Protein AF-A0AAN8EFL2-F1 (afdb_monomer)

Structure (mmCIF, N/CA/C/O backbone):
data_AF-A0AAN8EFL2-F1
#
_entry.id   AF-A0AAN8EFL2-F1
#
loop_
_atom_site.group_PDB
_atom_site.id
_atom_site.type_symbol
_atom_site.label_atom_id
_atom_site.label_alt_id
_atom_site.label_comp_id
_atom_site.label_asym_id
_atom_site.label_entity_id
_atom_site.label_seq_id
_atom_site.pdbx_PDB_ins_code
_atom_site.Cartn_x
_atom_site.Cartn_y
_atom_site.Cartn_z
_atom_site.occupancy
_atom_site.B_iso_or_equiv
_atom_site.auth_seq_id
_atom_site.auth_comp_id
_atom_site.auth_asym_id
_atom_site.auth_atom_id
_atom_site.pdbx_PDB_model_num
ATOM 1 N N . MET A 1 1 ? 29.089 15.171 16.038 1.00 30.09 1 MET A N 1
ATOM 2 C CA . MET A 1 1 ? 29.835 13.977 15.583 1.00 30.09 1 MET A CA 1
ATOM 3 C C . MET A 1 1 ? 29.175 13.490 14.293 1.00 30.09 1 MET A C 1
ATOM 5 O O . MET A 1 1 ? 28.060 12.995 14.350 1.00 30.09 1 MET A O 1
ATOM 9 N N . LYS A 1 2 ? 29.759 13.771 13.117 1.00 30.27 2 LYS A N 1
ATOM 10 C CA . LYS A 1 2 ? 29.207 13.352 11.814 1.00 30.27 2 LYS A CA 1
ATOM 11 C C . LYS A 1 2 ? 29.636 11.907 11.561 1.00 30.27 2 LYS A C 1
ATOM 13 O O . LYS A 1 2 ? 30.805 11.669 11.272 1.00 30.27 2 LYS A O 1
ATOM 18 N N . GLN A 1 3 ? 28.722 10.955 11.710 1.00 27.02 3 GLN A N 1
ATOM 19 C CA . GLN A 1 3 ? 28.972 9.568 11.327 1.00 27.02 3 GLN A CA 1
ATOM 20 C C . GLN A 1 3 ? 29.006 9.504 9.792 1.00 27.02 3 GLN A C 1
ATOM 22 O O . GLN A 1 3 ? 27.981 9.678 9.136 1.00 27.02 3 GLN A O 1
ATOM 27 N N . LYS A 1 4 ? 30.197 9.316 9.209 1.00 29.47 4 LYS A N 1
ATOM 28 C CA . LYS A 1 4 ? 30.338 8.877 7.815 1.00 29.47 4 LYS A CA 1
ATOM 29 C C . LYS A 1 4 ? 29.765 7.461 7.747 1.00 29.47 4 LYS A C 1
ATOM 31 O O . LYS A 1 4 ? 30.432 6.520 8.165 1.00 29.47 4 LYS A O 1
ATOM 36 N N . MET A 1 5 ? 28.533 7.315 7.268 1.00 31.03 5 MET A N 1
ATOM 37 C CA . MET A 1 5 ? 28.040 6.006 6.853 1.00 31.03 5 MET A CA 1
ATOM 38 C C . MET A 1 5 ? 28.757 5.669 5.549 1.00 31.03 5 MET A C 1
ATOM 40 O O . MET A 1 5 ? 28.534 6.310 4.524 1.00 31.03 5 MET A O 1
ATOM 44 N N . ALA A 1 6 ? 29.698 4.728 5.628 1.00 31.50 6 ALA A N 1
ATOM 45 C CA . ALA A 1 6 ? 30.244 4.069 4.454 1.00 31.50 6 ALA A CA 1
ATOM 46 C C . ALA A 1 6 ? 29.078 3.516 3.625 1.00 31.50 6 ALA A C 1
ATOM 48 O O . ALA A 1 6 ? 28.080 3.083 4.204 1.00 31.50 6 ALA A O 1
ATOM 49 N N . ALA A 1 7 ? 29.199 3.563 2.296 1.00 35.97 7 ALA A N 1
ATOM 50 C CA . ALA A 1 7 ? 28.261 2.934 1.378 1.00 35.97 7 ALA A CA 1
ATOM 51 C C . ALA A 1 7 ? 28.165 1.443 1.732 1.00 35.97 7 ALA A C 1
ATOM 53 O O . ALA A 1 7 ? 29.015 0.640 1.349 1.00 35.97 7 ALA A O 1
ATOM 54 N N . ALA A 1 8 ? 27.179 1.096 2.557 1.00 36.97 8 ALA A N 1
ATOM 55 C CA . ALA A 1 8 ? 26.839 -0.279 2.832 1.00 36.97 8 ALA A CA 1
ATOM 56 C C . ALA A 1 8 ? 26.385 -0.862 1.498 1.00 36.97 8 ALA A C 1
ATOM 58 O O . ALA A 1 8 ? 25.471 -0.331 0.870 1.00 36.97 8 ALA A O 1
ATOM 59 N N . SER A 1 9 ? 27.053 -1.922 1.051 1.00 38.19 9 SER A N 1
ATOM 60 C CA . SER A 1 9 ? 26.504 -2.796 0.024 1.00 38.19 9 SER A CA 1
ATOM 61 C C . SER A 1 9 ? 25.091 -3.177 0.473 1.00 38.19 9 SER A C 1
ATOM 63 O O . SER A 1 9 ? 24.931 -3.836 1.500 1.00 38.19 9 SER A O 1
ATOM 65 N N . ILE A 1 10 ? 24.067 -2.695 -0.239 1.00 48.00 10 ILE A N 1
ATOM 66 C CA . ILE A 1 10 ? 22.642 -2.929 0.054 1.00 48.00 10 ILE A CA 1
ATOM 67 C C . ILE A 1 10 ? 22.275 -4.350 -0.407 1.00 48.00 10 ILE A C 1
ATOM 69 O O . ILE A 1 10 ? 21.273 -4.581 -1.073 1.00 48.00 10 ILE A O 1
ATOM 73 N N . ASN A 1 11 ? 23.110 -5.336 -0.089 1.00 42.38 11 ASN A N 1
ATOM 74 C CA . ASN A 1 11 ? 22.772 -6.736 -0.270 1.00 42.38 11 ASN A CA 1
ATOM 75 C C . ASN A 1 11 ? 22.023 -7.201 0.984 1.00 42.38 11 ASN A C 1
ATOM 77 O O . ASN A 1 11 ? 22.614 -7.751 1.906 1.00 42.38 11 ASN A O 1
ATOM 81 N N . GLY A 1 12 ? 20.711 -6.944 1.008 1.00 47.34 12 GLY A N 1
ATOM 82 C CA . GLY A 1 12 ? 19.748 -7.745 1.776 1.00 47.34 12 GLY A CA 1
ATOM 83 C C . GLY A 1 12 ? 19.144 -7.156 3.057 1.00 47.34 12 GLY A C 1
ATOM 84 O O . GLY A 1 12 ? 18.116 -7.663 3.487 1.00 47.34 12 GLY A O 1
ATOM 85 N N . ASP A 1 13 ? 19.687 -6.081 3.644 1.00 53.47 13 ASP A N 1
ATOM 86 C CA . ASP A 1 13 ? 19.306 -5.662 5.015 1.00 53.47 13 ASP A CA 1
ATOM 87 C C . ASP A 1 13 ? 18.617 -4.290 5.135 1.00 53.47 13 ASP A C 1
ATOM 89 O O . ASP A 1 13 ? 18.538 -3.692 6.214 1.00 53.47 13 ASP A O 1
ATOM 93 N N . TRP A 1 14 ? 18.030 -3.782 4.050 1.00 61.62 14 TRP A N 1
ATOM 94 C CA . TRP A 1 14 ? 17.271 -2.524 4.085 1.00 61.62 14 TRP A CA 1
ATOM 95 C C . TRP A 1 14 ? 16.058 -2.580 5.033 1.00 61.62 14 TRP A C 1
ATOM 97 O O . TRP A 1 14 ? 15.562 -1.554 5.494 1.00 61.62 14 TRP A O 1
ATOM 107 N N . ILE A 1 15 ? 15.592 -3.775 5.395 1.00 51.78 15 ILE A N 1
ATOM 108 C CA . ILE A 1 15 ? 14.456 -3.963 6.298 1.00 51.78 15 ILE A CA 1
ATOM 109 C C . ILE A 1 15 ? 14.737 -3.507 7.734 1.00 51.78 15 ILE A C 1
ATOM 111 O O . ILE A 1 15 ? 13.815 -3.091 8.442 1.00 51.78 15 ILE A O 1
ATOM 115 N N . HIS A 1 16 ? 16.005 -3.508 8.162 1.00 59.28 16 HIS A N 1
ATOM 116 C CA . HIS A 1 16 ? 16.404 -2.947 9.456 1.00 59.28 16 HIS A CA 1
ATOM 117 C C . HIS A 1 16 ? 16.169 -1.435 9.529 1.00 59.28 16 HIS A C 1
ATOM 119 O O . HIS A 1 16 ? 16.043 -0.878 10.622 1.00 59.28 16 HIS A O 1
ATOM 125 N N . MET A 1 17 ? 16.033 -0.779 8.376 1.00 62.56 17 MET A N 1
ATOM 126 C CA . MET A 1 17 ? 15.737 0.647 8.287 1.00 62.56 17 MET A CA 1
ATOM 127 C C . MET A 1 17 ? 14.286 0.969 8.634 1.00 62.56 17 MET A C 1
ATOM 129 O O . MET A 1 17 ? 13.993 2.073 9.089 1.00 62.56 17 MET A O 1
ATOM 133 N N . PHE A 1 18 ? 13.390 -0.010 8.483 1.00 66.62 18 PHE A N 1
ATOM 134 C CA . PHE A 1 18 ? 11.981 0.085 8.846 1.00 66.62 18 PHE A CA 1
ATOM 135 C C . PHE A 1 18 ? 11.676 -0.835 10.030 1.00 66.62 18 PHE A C 1
ATOM 137 O O . PHE A 1 18 ? 11.016 -1.873 9.922 1.00 66.62 18 PHE A O 1
ATOM 144 N N . CYS A 1 19 ? 12.187 -0.444 11.197 1.00 65.44 19 CYS A N 1
ATOM 145 C CA . CYS A 1 19 ? 11.968 -1.164 12.442 1.00 65.44 19 CYS A CA 1
ATOM 146 C C . CYS A 1 19 ? 10.539 -0.950 12.986 1.00 65.44 19 CYS A C 1
ATOM 148 O O . CYS A 1 19 ? 9.839 0.001 12.629 1.00 65.44 19 CYS A O 1
ATOM 150 N N . ARG A 1 20 ? 10.108 -1.811 13.924 1.00 62.97 20 ARG A N 1
ATOM 151 C CA . ARG A 1 20 ? 8.781 -1.771 14.592 1.00 62.97 20 ARG A CA 1
ATOM 152 C C . ARG A 1 20 ? 8.505 -0.492 15.410 1.00 62.97 20 ARG A C 1
ATOM 154 O O . ARG A 1 20 ? 7.514 -0.423 16.126 1.00 62.97 20 ARG A O 1
ATOM 161 N N . ASN A 1 21 ? 9.388 0.500 15.352 1.00 69.62 21 ASN A N 1
ATOM 162 C CA . ASN A 1 21 ? 9.238 1.786 16.021 1.00 69.62 21 ASN A CA 1
ATOM 163 C C . ASN A 1 21 ? 9.500 2.978 15.094 1.00 69.62 21 ASN A C 1
ATOM 165 O O . ASN A 1 21 ? 9.560 4.107 15.576 1.00 69.62 21 ASN A O 1
ATOM 169 N N . CYS A 1 22 ? 9.630 2.750 13.784 1.00 82.56 22 CYS A N 1
ATOM 170 C CA . CYS A 1 22 ? 9.700 3.843 12.830 1.00 82.56 22 CYS A CA 1
ATOM 171 C C . CYS A 1 22 ? 8.390 4.627 12.838 1.00 82.56 22 CYS A C 1
ATOM 173 O O . CYS A 1 22 ? 7.289 4.062 12.803 1.00 82.56 22 CYS A O 1
ATOM 175 N N . THR A 1 23 ? 8.559 5.941 12.860 1.00 85.69 23 THR A N 1
ATOM 176 C CA . THR A 1 23 ? 7.487 6.916 12.896 1.00 85.69 23 THR A CA 1
ATOM 177 C C . THR A 1 23 ? 7.603 7.804 11.669 1.00 85.69 23 THR A C 1
ATOM 179 O O . THR A 1 23 ? 8.687 8.276 11.331 1.00 85.69 23 THR A O 1
ATOM 182 N N . PHE A 1 24 ? 6.478 8.031 11.008 1.00 87.31 24 PHE A N 1
ATOM 183 C CA . PHE A 1 24 ? 6.391 8.768 9.762 1.00 87.31 24 PHE A CA 1
ATOM 184 C C . PHE A 1 24 ? 5.402 9.906 9.913 1.00 87.31 24 PHE A C 1
ATOM 186 O O . PHE A 1 24 ? 4.258 9.695 10.308 1.00 87.31 24 PHE A O 1
ATOM 193 N N . THR A 1 25 ? 5.835 11.105 9.553 1.00 87.25 25 THR A N 1
ATOM 194 C CA . THR A 1 25 ? 4.964 12.277 9.499 1.00 87.25 25 THR A CA 1
ATOM 195 C C . THR A 1 25 ? 4.499 12.490 8.066 1.00 87.25 25 THR A C 1
ATOM 197 O O . THR A 1 25 ? 5.317 12.495 7.140 1.00 87.25 25 THR A O 1
ATOM 200 N N . PHE A 1 26 ? 3.195 12.673 7.878 1.00 84.81 26 PHE A N 1
ATOM 201 C CA . PHE A 1 26 ? 2.589 12.883 6.567 1.00 84.81 26 PHE A CA 1
ATOM 202 C C . PHE A 1 26 ? 1.770 14.174 6.509 1.00 84.81 26 PHE A C 1
ATOM 204 O O . PHE A 1 26 ? 1.024 14.483 7.436 1.00 84.81 26 PHE A O 1
ATOM 211 N N . GLY A 1 27 ? 1.865 14.865 5.366 1.00 72.62 27 GLY A N 1
ATOM 212 C CA . GLY A 1 27 ? 1.076 16.057 5.047 1.00 72.62 27 GLY A CA 1
ATOM 213 C C . GLY A 1 27 ? 1.416 17.293 5.885 1.00 72.62 27 GLY A C 1
ATOM 214 O O . GLY A 1 27 ? 2.235 17.245 6.802 1.00 72.62 27 GLY A O 1
ATOM 215 N N . ALA A 1 28 ? 0.754 18.409 5.565 1.00 70.25 28 ALA A N 1
ATOM 216 C CA . ALA A 1 28 ? 0.858 19.654 6.329 1.00 70.25 28 ALA A CA 1
ATOM 217 C C . ALA A 1 28 ? 0.242 19.538 7.734 1.00 70.25 28 ALA A C 1
ATOM 219 O O . ALA A 1 28 ? 0.647 20.257 8.639 1.00 70.25 28 ALA A O 1
ATOM 220 N N . SER A 1 29 ? -0.697 18.604 7.932 1.00 75.62 29 SER A N 1
ATOM 221 C CA . SER A 1 29 ? -1.329 18.360 9.233 1.00 75.62 29 SER A CA 1
ATOM 222 C C . SER A 1 29 ? -0.391 17.711 10.253 1.00 75.62 29 SER A C 1
ATOM 224 O O . SER A 1 29 ? -0.735 17.631 11.425 1.00 75.62 29 SER A O 1
ATOM 226 N N . GLY A 1 30 ? 0.775 17.216 9.822 1.00 81.81 30 GLY A N 1
ATOM 227 C CA . GLY A 1 30 ? 1.746 16.606 10.724 1.00 81.81 30 GLY A CA 1
ATOM 228 C C . GLY A 1 30 ? 1.301 15.257 11.289 1.00 81.81 30 GLY A C 1
ATOM 229 O O . GLY A 1 30 ? 1.818 14.843 12.324 1.00 81.81 30 GLY A O 1
ATOM 230 N N . ASN A 1 31 ? 0.377 14.550 10.626 1.00 89.88 31 ASN A N 1
ATOM 231 C CA . ASN A 1 31 ? -0.143 13.277 11.126 1.00 89.88 31 ASN A CA 1
ATOM 232 C C . ASN A 1 31 ? 0.992 12.267 11.299 1.00 89.88 31 ASN A C 1
ATOM 234 O O . ASN A 1 31 ? 1.724 11.970 10.349 1.00 89.88 31 ASN A O 1
ATOM 238 N N . ILE A 1 32 ? 1.094 11.713 12.503 1.00 92.44 32 ILE A N 1
ATOM 239 C CA . ILE A 1 32 ? 2.149 10.788 12.893 1.00 92.44 32 ILE A CA 1
ATOM 240 C C . ILE A 1 32 ? 1.643 9.353 12.756 1.00 92.44 32 ILE A C 1
ATOM 242 O O . ILE A 1 32 ? 0.635 8.982 13.351 1.00 92.44 32 ILE A O 1
ATOM 246 N N . TRP A 1 33 ? 2.362 8.527 12.003 1.00 93.88 33 TRP A N 1
ATOM 247 C CA . TRP A 1 33 ? 2.049 7.117 11.794 1.00 93.88 33 TRP A CA 1
ATOM 248 C C . TRP A 1 33 ? 3.201 6.232 12.241 1.00 93.88 33 TRP A C 1
ATOM 250 O O . TRP A 1 33 ? 4.341 6.435 11.833 1.00 93.88 33 TRP A O 1
ATOM 260 N N . LYS A 1 34 ? 2.900 5.223 13.053 1.00 93.31 34 LYS A N 1
ATOM 261 C CA . LYS A 1 34 ? 3.876 4.270 13.583 1.00 93.31 34 LYS A CA 1
ATOM 262 C C . LYS A 1 34 ? 3.680 2.890 12.964 1.00 93.31 34 LYS A C 1
ATOM 264 O O . LYS A 1 34 ? 2.543 2.430 12.851 1.00 93.31 34 LYS A O 1
ATOM 269 N N . LEU A 1 35 ? 4.767 2.216 12.587 1.00 92.56 35 LEU A N 1
ATOM 2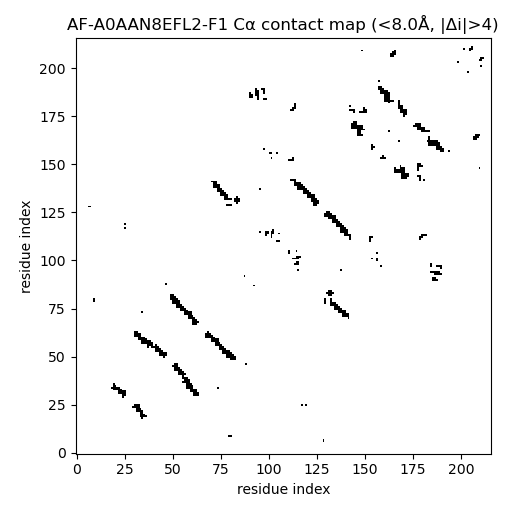70 C CA . LEU A 1 35 ? 4.731 0.811 12.158 1.00 92.56 35 LEU A CA 1
ATOM 271 C C . LEU A 1 35 ? 4.677 -0.126 13.366 1.00 92.56 35 LEU A C 1
ATOM 273 O O . LEU A 1 35 ? 5.365 0.107 14.350 1.00 92.56 35 LEU A O 1
ATOM 277 N N . PHE A 1 36 ? 3.906 -1.211 13.276 1.00 86.25 36 PHE A N 1
ATOM 278 C CA . PHE A 1 36 ? 3.769 -2.192 14.364 1.00 86.25 36 PHE A CA 1
ATOM 279 C C . PHE A 1 36 ? 4.243 -3.582 13.961 1.00 86.25 36 PHE A C 1
ATOM 281 O O . PHE A 1 36 ? 5.084 -4.190 14.625 1.00 86.25 36 PHE A O 1
ATOM 288 N N . LYS A 1 37 ? 3.663 -4.114 12.883 1.00 87.00 37 LYS A N 1
ATOM 289 C CA . LYS A 1 37 ? 3.795 -5.524 12.520 1.00 87.00 37 LYS A CA 1
ATOM 290 C C . LYS A 1 37 ? 3.925 -5.668 11.016 1.00 87.00 37 LYS A C 1
ATOM 292 O O . LYS A 1 37 ? 3.085 -5.163 10.285 1.00 87.00 37 LYS A O 1
ATOM 297 N N . ARG A 1 38 ? 4.931 -6.409 10.561 1.00 86.44 38 ARG A N 1
ATOM 298 C CA . ARG A 1 38 ? 5.047 -6.814 9.157 1.00 86.44 38 ARG A CA 1
ATOM 299 C C . ARG A 1 38 ? 3.980 -7.866 8.832 1.00 86.44 38 ARG A C 1
ATOM 301 O O . ARG A 1 38 ? 3.774 -8.787 9.624 1.00 86.44 38 ARG A O 1
ATOM 308 N N . LEU A 1 39 ? 3.299 -7.716 7.700 1.00 83.12 39 LEU A N 1
ATOM 309 C CA . LEU A 1 39 ? 2.141 -8.534 7.312 1.00 83.12 39 LEU A CA 1
ATOM 310 C C . LEU A 1 39 ? 2.436 -9.587 6.242 1.00 83.12 39 LEU A C 1
ATOM 312 O O . LEU A 1 39 ? 1.556 -10.379 5.920 1.00 83.12 39 LEU A O 1
ATOM 316 N N . GLY A 1 40 ? 3.655 -9.627 5.714 1.00 76.94 40 GLY A N 1
ATOM 317 C CA . GLY A 1 40 ? 4.052 -10.612 4.716 1.00 76.94 40 GLY A CA 1
ATOM 318 C C . GLY A 1 40 ? 5.565 -10.736 4.585 1.00 76.94 40 GLY A C 1
ATOM 319 O O . GLY A 1 40 ? 6.305 -10.019 5.277 1.00 76.94 40 GLY A O 1
ATOM 320 N N . PRO A 1 41 ? 6.024 -11.666 3.734 1.00 74.69 41 PRO A N 1
ATOM 321 C CA . PRO A 1 41 ? 7.402 -11.667 3.281 1.00 74.69 41 PRO A CA 1
ATOM 322 C C . PRO A 1 41 ? 7.677 -10.405 2.460 1.00 74.69 41 PRO A C 1
ATOM 324 O O . PRO A 1 41 ? 6.767 -9.774 1.918 1.00 74.69 41 PRO A O 1
ATOM 327 N N . GLU A 1 42 ? 8.949 -10.051 2.395 1.00 77.56 42 GLU A N 1
ATOM 328 C CA . GLU A 1 42 ? 9.448 -9.090 1.427 1.00 77.56 42 GLU A CA 1
ATOM 329 C C . GLU A 1 42 ? 9.253 -9.629 0.011 1.00 77.56 42 GLU A C 1
ATOM 331 O O . GLU A 1 42 ? 9.336 -10.839 -0.221 1.00 77.56 42 GLU A O 1
ATOM 336 N N . ARG A 1 43 ? 8.985 -8.725 -0.927 1.00 80.81 43 ARG A N 1
ATOM 337 C CA . ARG A 1 43 ? 9.062 -9.043 -2.348 1.00 80.81 43 ARG A CA 1
ATOM 338 C C . ARG A 1 43 ? 10.038 -8.085 -2.995 1.00 80.81 43 ARG A C 1
ATOM 340 O O . ARG A 1 43 ? 9.993 -6.887 -2.729 1.00 80.81 43 ARG A O 1
ATOM 347 N N . GLU A 1 44 ? 10.879 -8.627 -3.853 1.00 82.12 44 GLU A N 1
ATOM 348 C CA . GLU A 1 44 ? 11.743 -7.852 -4.723 1.00 82.12 44 GLU A CA 1
ATOM 349 C C . GLU A 1 44 ? 11.308 -8.120 -6.161 1.00 82.12 44 GLU A C 1
ATOM 351 O O . GLU A 1 44 ? 11.109 -9.269 -6.557 1.00 82.12 44 GLU A O 1
ATOM 356 N N . VAL A 1 45 ? 11.103 -7.050 -6.918 1.00 81.31 45 VAL A N 1
ATOM 357 C CA . VAL A 1 45 ? 10.721 -7.085 -8.327 1.00 81.31 45 VAL A CA 1
ATOM 358 C C . VAL A 1 45 ? 11.809 -6.377 -9.112 1.00 81.31 45 VAL A C 1
ATOM 360 O O . VAL A 1 45 ? 12.240 -5.286 -8.744 1.00 81.31 45 VAL A O 1
ATOM 363 N N . ILE A 1 46 ? 12.253 -6.989 -10.200 1.00 80.81 46 ILE A N 1
ATOM 364 C CA . ILE A 1 46 ? 13.212 -6.373 -11.114 1.00 80.81 46 ILE A CA 1
ATOM 365 C C . ILE A 1 46 ? 12.447 -5.353 -11.967 1.00 80.81 46 ILE A C 1
ATOM 367 O O . ILE A 1 46 ? 11.438 -5.692 -12.582 1.00 80.81 46 ILE A O 1
ATOM 371 N N . LEU A 1 47 ? 12.884 -4.093 -11.943 1.00 71.38 47 LEU A N 1
ATOM 372 C CA . LEU A 1 47 ? 12.252 -2.976 -12.645 1.00 71.38 47 LEU A CA 1
ATOM 373 C C . LEU A 1 47 ? 12.668 -2.887 -14.117 1.00 71.38 47 LEU A C 1
ATOM 375 O O . LEU A 1 47 ? 11.823 -2.472 -14.897 1.00 71.38 47 LEU A O 1
ATOM 379 N N . ASN A 1 48 ? 13.931 -3.223 -14.444 1.00 71.44 48 ASN A N 1
ATOM 380 C CA . ASN A 1 48 ? 14.605 -3.304 -15.764 1.00 71.44 48 ASN A CA 1
ATOM 381 C C . ASN A 1 48 ? 16.041 -3.871 -15.561 1.00 71.44 48 ASN A C 1
ATOM 383 O O . ASN A 1 48 ? 16.333 -4.303 -14.446 1.00 71.44 48 ASN A O 1
ATOM 387 N N . ASP A 1 49 ? 16.918 -3.818 -16.582 1.00 60.56 49 ASP A N 1
ATOM 388 C CA . ASP A 1 49 ? 18.234 -4.496 -16.693 1.00 60.56 49 ASP A CA 1
ATOM 389 C C . ASP A 1 49 ? 19.104 -4.562 -15.419 1.00 60.56 49 ASP A C 1
ATOM 391 O O . ASP A 1 49 ? 19.733 -5.591 -15.218 1.00 60.56 49 ASP A O 1
ATOM 395 N N . ASP A 1 50 ? 19.068 -3.577 -14.508 1.00 66.94 50 ASP A N 1
ATOM 396 C CA . ASP A 1 50 ? 19.762 -3.662 -13.202 1.00 66.94 50 ASP A CA 1
ATOM 397 C C . ASP A 1 50 ? 18.990 -3.052 -12.009 1.00 66.94 50 ASP A C 1
ATOM 399 O O . ASP A 1 50 ? 19.486 -2.991 -10.880 1.00 66.94 50 ASP A O 1
ATOM 403 N N . GLY A 1 51 ? 17.764 -2.568 -12.228 1.00 79.44 51 GLY A N 1
ATOM 404 C CA . GLY A 1 51 ? 16.977 -1.891 -11.195 1.00 79.44 51 GLY A CA 1
ATOM 405 C C . GLY A 1 51 ? 16.174 -2.871 -10.348 1.00 79.44 51 GLY A C 1
ATOM 406 O O . GLY A 1 51 ? 15.421 -3.676 -10.891 1.00 79.44 51 GLY A O 1
ATOM 407 N N . LYS A 1 52 ? 16.247 -2.772 -9.018 1.00 86.25 52 LYS A N 1
ATOM 408 C CA . LYS A 1 52 ? 15.420 -3.586 -8.107 1.00 86.25 52 LYS A CA 1
ATOM 409 C C . LYS A 1 52 ? 14.446 -2.724 -7.322 1.00 86.25 52 LYS A C 1
ATOM 411 O O . LYS A 1 52 ? 14.813 -1.666 -6.812 1.00 86.25 52 LYS A O 1
ATOM 416 N N . LEU A 1 53 ? 13.212 -3.200 -7.204 1.00 88.62 53 LEU A N 1
ATOM 417 C CA . LEU A 1 53 ? 12.173 -2.637 -6.358 1.00 88.62 53 LEU A CA 1
ATOM 418 C C . LEU A 1 53 ? 11.853 -3.598 -5.233 1.00 88.62 53 LEU A C 1
ATOM 420 O O . LEU A 1 53 ? 11.298 -4.667 -5.466 1.00 88.62 53 LEU A O 1
ATOM 424 N N . ALA A 1 54 ? 12.110 -3.177 -4.010 1.00 89.94 54 ALA A N 1
ATOM 425 C CA . ALA A 1 54 ? 11.667 -3.901 -2.844 1.00 89.94 54 ALA A CA 1
ATOM 426 C C . ALA A 1 54 ? 10.315 -3.365 -2.361 1.00 89.94 54 ALA A C 1
ATOM 428 O O . ALA A 1 54 ? 10.057 -2.155 -2.375 1.00 89.94 54 ALA A O 1
ATOM 429 N N . THR A 1 55 ? 9.436 -4.268 -1.931 1.00 90.00 55 THR A N 1
ATOM 430 C CA . THR A 1 55 ? 8.146 -3.929 -1.337 1.00 90.00 55 THR A CA 1
ATOM 431 C C . THR A 1 55 ? 7.901 -4.683 -0.039 1.00 90.00 55 THR A C 1
ATOM 433 O O . THR A 1 55 ? 8.245 -5.858 0.121 1.00 90.00 55 THR A O 1
ATOM 436 N N . ALA A 1 56 ? 7.284 -3.985 0.911 1.00 89.38 56 ALA A N 1
ATOM 437 C CA . ALA A 1 56 ? 6.874 -4.551 2.182 1.00 89.38 56 ALA A CA 1
ATOM 438 C C . ALA A 1 56 ? 5.540 -3.972 2.655 1.00 89.38 56 ALA A C 1
ATOM 440 O O . ALA A 1 56 ? 5.197 -2.816 2.405 1.00 89.38 56 ALA A O 1
ATOM 441 N N . LEU A 1 57 ? 4.803 -4.800 3.394 1.00 89.25 57 LEU A N 1
ATOM 442 C CA . LEU A 1 57 ? 3.511 -4.461 3.975 1.00 89.25 57 LEU A CA 1
ATOM 443 C C . LEU A 1 57 ? 3.565 -4.529 5.492 1.00 89.25 57 LEU A C 1
ATOM 445 O O . LEU A 1 57 ? 4.022 -5.517 6.076 1.00 89.25 57 LEU A O 1
ATOM 449 N N . TYR A 1 58 ? 3.022 -3.501 6.126 1.00 90.75 58 TYR A N 1
ATOM 450 C CA . TYR A 1 58 ? 2.979 -3.362 7.569 1.00 90.75 58 TYR A CA 1
ATOM 451 C C . TYR A 1 58 ? 1.585 -2.971 8.041 1.00 90.75 58 TYR A C 1
ATOM 453 O O . TYR A 1 58 ? 0.880 -2.201 7.401 1.00 90.75 58 TYR A O 1
ATOM 461 N N . GLN A 1 59 ? 1.213 -3.444 9.222 1.00 91.44 59 GLN A N 1
ATOM 462 C CA . GLN A 1 59 ? 0.205 -2.791 10.034 1.00 91.44 59 GLN A CA 1
ATOM 463 C C . GLN A 1 59 ? 0.822 -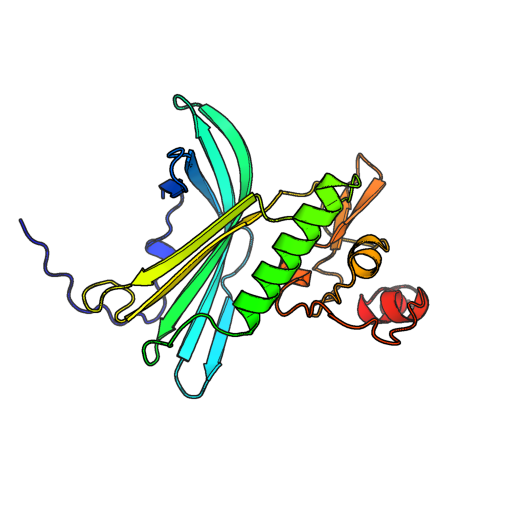1.523 10.623 1.00 91.44 59 GLN A C 1
ATOM 465 O O . GLN A 1 59 ? 1.898 -1.572 11.234 1.00 91.44 59 GLN A O 1
ATOM 470 N N . CYS A 1 60 ? 0.125 -0.406 10.467 1.00 93.81 60 CYS A N 1
ATOM 471 C CA . CYS A 1 60 ? 0.499 0.882 11.027 1.00 93.81 60 CYS A CA 1
ATOM 472 C C . CYS A 1 60 ? -0.641 1.459 11.867 1.00 93.81 60 CYS A C 1
ATOM 474 O O . CYS A 1 60 ? -1.787 1.017 11.772 1.00 93.81 60 CYS A O 1
ATOM 476 N N . ALA A 1 61 ? -0.340 2.461 12.687 1.00 94.62 61 ALA A N 1
ATOM 477 C CA . ALA A 1 61 ? -1.366 3.211 13.394 1.00 94.62 61 ALA A CA 1
ATOM 478 C C . ALA A 1 61 ? -1.052 4.701 13.437 1.00 94.62 61 ALA A C 1
ATOM 480 O O . ALA A 1 61 ? 0.112 5.083 13.567 1.00 94.62 61 ALA A O 1
ATOM 481 N N . ARG A 1 62 ? -2.098 5.521 13.347 1.00 95.31 62 ARG A N 1
ATOM 482 C CA . ARG A 1 62 ? -2.023 6.962 13.559 1.00 95.31 62 ARG A CA 1
ATOM 483 C C . ARG A 1 62 ? -1.984 7.244 15.053 1.00 95.31 62 ARG A C 1
ATOM 485 O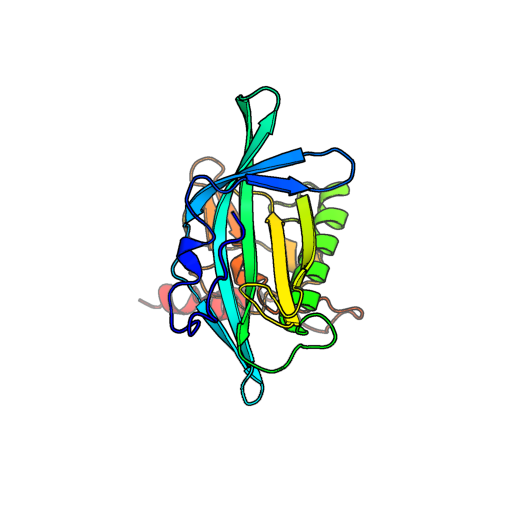 O . ARG A 1 62 ? -2.782 6.678 15.807 1.00 95.31 62 ARG A O 1
ATOM 492 N N . ILE A 1 63 ? -1.049 8.098 15.449 1.00 94.31 63 ILE A N 1
ATOM 493 C CA . ILE A 1 63 ? -0.817 8.497 16.831 1.00 94.31 63 ILE A CA 1
ATOM 494 C C . ILE A 1 63 ? -1.190 9.968 16.991 1.00 94.31 63 ILE A C 1
ATOM 496 O O . ILE A 1 63 ? -0.667 10.814 16.269 1.00 94.31 63 ILE A O 1
ATOM 500 N N . GLU A 1 64 ? -2.053 10.257 17.958 1.00 94.31 64 GLU A N 1
ATOM 501 C CA . GLU A 1 64 ? -2.440 11.610 18.371 1.00 94.31 64 GLU A CA 1
ATOM 502 C C . GLU A 1 64 ? -2.368 11.661 19.902 1.00 94.31 64 GLU A C 1
ATOM 504 O O . GLU A 1 64 ? -2.844 10.744 20.573 1.00 94.31 64 GLU A O 1
ATOM 509 N N . ASP A 1 65 ? -1.670 12.657 20.454 1.00 92.56 65 ASP A N 1
ATOM 510 C CA . ASP A 1 65 ? -1.431 12.817 21.900 1.00 92.56 65 ASP A CA 1
ATOM 511 C C . ASP A 1 65 ? -0.936 11.538 22.605 1.00 92.56 65 ASP A C 1
ATOM 513 O O . ASP A 1 65 ? -1.362 11.170 23.701 1.00 92.56 65 ASP A O 1
ATOM 517 N N . GLY A 1 66 ? -0.041 10.806 21.931 1.00 91.00 66 GLY A N 1
ATOM 518 C CA . GLY A 1 66 ? 0.534 9.552 22.427 1.00 91.00 66 GLY A CA 1
ATOM 519 C C . GLY A 1 66 ? -0.409 8.343 22.383 1.00 91.00 66 GLY A C 1
ATOM 520 O O . GLY A 1 66 ? -0.004 7.249 22.777 1.00 91.00 66 GLY A O 1
ATOM 521 N N . LYS A 1 67 ? -1.638 8.496 21.878 1.00 94.38 67 LYS A N 1
ATOM 522 C CA . LYS A 1 67 ? -2.640 7.430 21.778 1.00 94.38 67 LYS A CA 1
ATOM 523 C C . LYS A 1 67 ? -2.819 6.965 20.341 1.00 94.38 67 LYS A C 1
ATOM 525 O O . LYS A 1 67 ? -2.737 7.741 19.395 1.00 94.38 67 LYS A O 1
ATOM 530 N N . VAL A 1 68 ? -3.099 5.674 20.182 1.00 94.38 68 VAL A N 1
ATOM 531 C CA . VAL A 1 68 ? -3.502 5.108 18.892 1.00 94.38 68 VAL A CA 1
ATOM 532 C C . VAL A 1 68 ? -4.950 5.498 18.621 1.00 94.38 68 VAL A C 1
ATOM 534 O O . VAL A 1 68 ? -5.843 5.047 19.332 1.00 94.38 68 VAL A O 1
ATOM 537 N N . VAL A 1 69 ? -5.177 6.294 17.579 1.00 95.31 69 VAL A N 1
ATOM 538 C CA . VAL A 1 69 ? -6.527 6.732 17.180 1.00 95.31 69 VAL A CA 1
ATOM 539 C C . VAL A 1 69 ? -7.059 5.996 15.953 1.00 95.31 69 VAL A C 1
ATOM 541 O O . VAL A 1 69 ? -8.256 6.004 15.690 1.00 95.31 69 VAL A O 1
ATOM 544 N N . GLN A 1 70 ? -6.180 5.359 15.176 1.00 93.94 70 GLN A N 1
ATOM 545 C CA . GLN A 1 70 ? -6.559 4.677 13.940 1.00 93.94 70 GLN A CA 1
ATOM 546 C C . GLN A 1 70 ? -5.530 3.606 13.584 1.00 93.94 70 GLN A C 1
ATOM 548 O O . GLN A 1 70 ? -4.338 3.868 13.692 1.00 93.94 70 GLN A O 1
ATOM 553 N N . GLN A 1 71 ? -5.960 2.427 13.129 1.00 93.94 71 GLN A N 1
ATOM 554 C CA . GLN A 1 71 ? -5.073 1.353 12.664 1.00 93.94 71 GLN A CA 1
ATOM 555 C C . GLN A 1 71 ? -5.360 1.001 11.214 1.00 93.94 71 GLN A C 1
ATOM 557 O O . GLN A 1 71 ? -6.510 0.769 10.862 1.00 93.94 71 GLN A O 1
ATOM 562 N N . GLU A 1 72 ? -4.312 0.921 10.400 1.00 94.38 72 GLU A N 1
ATOM 563 C CA . GLU A 1 72 ? -4.409 0.781 8.948 1.00 94.38 72 GLU A CA 1
ATOM 564 C C . GLU A 1 72 ? -3.256 -0.075 8.396 1.00 94.38 72 GLU A C 1
ATOM 566 O O . GLU A 1 72 ? -2.463 -0.641 9.160 1.00 94.38 72 GLU A O 1
ATOM 571 N N . ILE A 1 73 ? -3.179 -0.207 7.071 1.00 92.81 73 ILE A N 1
ATOM 572 C CA . ILE A 1 73 ? -2.091 -0.908 6.385 1.00 92.81 73 ILE A CA 1
ATOM 573 C C . ILE A 1 73 ? -1.196 0.106 5.681 1.00 92.81 73 ILE A C 1
ATOM 575 O O . ILE A 1 73 ? -1.692 0.967 4.967 1.00 92.81 73 ILE A O 1
ATOM 579 N N . MET A 1 74 ? 0.119 -0.020 5.837 1.00 93.81 74 MET A N 1
ATOM 580 C CA . MET A 1 74 ? 1.111 0.728 5.072 1.00 93.81 74 MET A CA 1
ATOM 581 C C . MET A 1 74 ? 1.844 -0.214 4.120 1.00 93.81 74 MET A C 1
ATOM 583 O O . MET A 1 74 ? 2.423 -1.209 4.563 1.00 93.81 74 MET A O 1
ATOM 587 N N . LYS A 1 75 ? 1.846 0.115 2.828 1.00 92.81 75 LYS A N 1
ATOM 588 C CA . LYS A 1 75 ? 2.735 -0.482 1.830 1.00 92.81 75 LYS A CA 1
ATOM 589 C C . LYS A 1 75 ? 3.888 0.477 1.575 1.00 92.81 75 LYS A C 1
ATOM 591 O O . LYS A 1 75 ? 3.696 1.690 1.476 1.00 92.81 75 LYS A O 1
ATOM 596 N N . ILE A 1 76 ? 5.089 -0.078 1.535 1.00 92.31 76 ILE A N 1
ATOM 597 C CA . ILE A 1 76 ? 6.324 0.653 1.282 1.00 92.31 76 ILE A CA 1
ATOM 598 C C . ILE A 1 76 ? 6.928 0.072 0.017 1.00 92.31 76 ILE A C 1
ATOM 600 O O . ILE A 1 76 ? 7.057 -1.147 -0.091 1.00 92.31 76 ILE A O 1
ATOM 604 N N . TYR A 1 77 ? 7.291 0.944 -0.912 1.00 92.56 77 TYR A N 1
ATOM 605 C CA . TYR A 1 77 ? 8.112 0.605 -2.061 1.00 92.56 77 TYR A CA 1
ATOM 606 C C . TYR A 1 77 ? 9.417 1.355 -2.004 1.00 92.56 77 TYR A C 1
ATOM 608 O O . TYR A 1 77 ? 9.462 2.509 -1.569 1.00 92.56 77 TYR A O 1
ATOM 616 N N . MET A 1 78 ? 10.456 0.720 -2.512 1.00 91.44 78 MET A N 1
ATOM 617 C CA . MET A 1 78 ? 11.769 1.312 -2.522 1.00 91.44 78 MET A CA 1
ATOM 618 C C . MET A 1 78 ? 12.609 0.767 -3.651 1.00 91.44 78 MET A C 1
ATOM 620 O O . MET A 1 78 ? 12.705 -0.444 -3.824 1.00 91.44 78 MET A O 1
ATOM 624 N N . GLN A 1 79 ? 13.257 1.664 -4.380 1.00 90.38 79 GLN A N 1
ATOM 625 C CA . GLN A 1 79 ? 14.306 1.257 -5.296 1.00 90.38 79 GLN A CA 1
ATOM 626 C C . GLN A 1 79 ? 15.531 0.846 -4.472 1.00 90.38 79 GLN A C 1
ATOM 628 O O . GLN A 1 79 ? 16.030 1.654 -3.704 1.00 90.38 79 GLN A O 1
ATOM 633 N N . THR A 1 80 ? 15.997 -0.396 -4.564 1.00 82.81 80 THR A N 1
ATOM 634 C CA . THR A 1 80 ? 17.158 -0.883 -3.790 1.00 82.81 80 THR A CA 1
ATOM 635 C C . THR A 1 80 ? 18.452 -0.887 -4.592 1.00 82.81 80 THR A C 1
ATOM 637 O O . THR A 1 80 ? 19.529 -0.945 -4.006 1.00 82.81 80 THR A O 1
ATOM 640 N N . SER A 1 81 ? 18.367 -0.815 -5.922 1.00 79.81 81 SER A N 1
ATOM 641 C CA . SER A 1 81 ? 19.528 -0.783 -6.819 1.00 79.81 81 SER A CA 1
ATOM 642 C C . SER A 1 81 ? 19.161 -0.256 -8.211 1.00 79.81 81 SER A C 1
ATOM 644 O O . SER A 1 81 ? 17.985 0.014 -8.492 1.00 79.81 81 SER A O 1
ATOM 646 N N . GLY A 1 82 ? 20.179 -0.118 -9.060 1.00 80.81 82 GLY A N 1
ATOM 647 C CA . GLY A 1 82 ? 20.093 0.444 -10.404 1.00 80.81 82 GLY A CA 1
ATOM 648 C C . GLY A 1 82 ? 20.213 1.965 -10.421 1.00 80.81 82 GLY A C 1
ATOM 649 O O . GLY A 1 82 ? 20.278 2.615 -9.374 1.00 80.81 82 GLY A O 1
ATOM 650 N N . ASP A 1 83 ? 20.234 2.521 -11.628 1.00 80.62 83 ASP A N 1
ATOM 651 C CA . ASP A 1 83 ? 20.305 3.963 -11.831 1.00 80.62 83 ASP A CA 1
ATOM 652 C C . ASP A 1 83 ? 19.065 4.671 -11.292 1.00 80.62 83 ASP A C 1
ATOM 654 O O . ASP A 1 83 ? 17.953 4.135 -11.302 1.00 80.62 83 ASP A O 1
ATOM 658 N N . ALA A 1 84 ? 19.265 5.901 -10.821 1.00 78.38 84 ALA A N 1
ATOM 659 C CA . ALA A 1 84 ? 18.186 6.770 -10.384 1.00 78.38 84 ALA A CA 1
ATOM 660 C C . ALA A 1 84 ? 17.124 6.871 -11.486 1.00 78.38 84 ALA A C 1
ATOM 662 O O . ALA A 1 84 ? 17.384 7.408 -12.562 1.00 78.38 84 ALA A O 1
ATOM 663 N N . LEU A 1 85 ? 15.926 6.355 -11.216 1.00 78.94 85 LEU A N 1
ATOM 664 C CA . LEU A 1 85 ? 14.833 6.447 -12.172 1.00 78.94 85 LEU A CA 1
ATOM 665 C C . LEU A 1 85 ? 14.264 7.866 -12.177 1.00 78.94 85 LEU A C 1
ATOM 667 O O . LEU A 1 85 ? 13.998 8.454 -11.122 1.00 78.94 85 LEU A O 1
ATOM 671 N N . GLU A 1 86 ? 14.024 8.395 -13.375 1.00 79.69 86 GLU A N 1
ATOM 672 C CA . GLU A 1 86 ? 13.219 9.598 -13.555 1.00 79.69 86 GLU A CA 1
ATOM 673 C C . GLU A 1 86 ? 11.744 9.254 -13.307 1.00 79.69 86 GLU A C 1
ATOM 675 O O . GLU A 1 86 ? 10.991 8.873 -14.200 1.00 79.69 86 GLU A O 1
ATOM 680 N N . GLY A 1 87 ? 11.336 9.356 -12.042 1.00 84.19 87 GLY A N 1
ATOM 681 C CA . G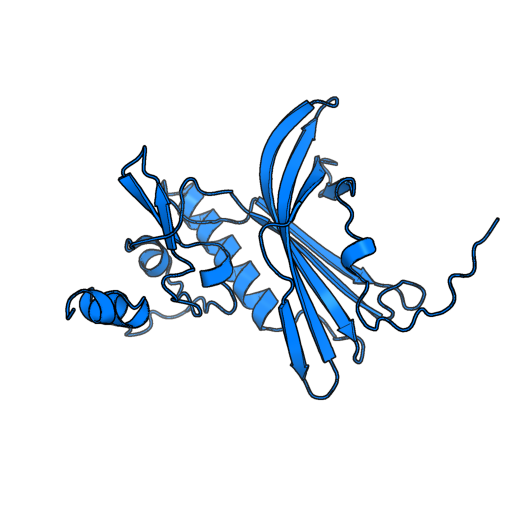LY A 1 87 ? 9.962 9.122 -11.612 1.00 84.19 87 GLY A CA 1
ATOM 682 C C . GLY A 1 87 ? 9.691 7.707 -11.104 1.00 84.19 87 GLY A C 1
ATOM 683 O O . GLY A 1 87 ? 10.593 6.930 -10.795 1.00 84.19 87 GLY A O 1
ATOM 684 N N . LEU A 1 88 ? 8.401 7.400 -10.942 1.00 87.81 88 LEU A N 1
ATOM 685 C CA . LEU A 1 88 ? 7.963 6.123 -10.390 1.00 87.81 88 LEU A CA 1
ATOM 686 C C . LEU A 1 88 ? 7.792 5.065 -11.483 1.00 87.81 88 LEU A C 1
ATOM 688 O O . LEU A 1 88 ? 7.203 5.359 -12.526 1.00 87.81 88 LEU A O 1
ATOM 692 N N . PRO A 1 89 ? 8.192 3.809 -11.212 1.00 88.31 89 PRO A N 1
ATOM 693 C CA . PRO A 1 89 ? 7.838 2.673 -12.044 1.00 88.31 89 PRO A CA 1
ATOM 694 C C . PRO A 1 89 ? 6.343 2.633 -12.346 1.00 88.31 89 PRO A C 1
ATOM 696 O O . PRO A 1 89 ? 5.511 2.842 -11.457 1.00 88.31 89 PRO A O 1
ATOM 699 N N . GLN A 1 90 ? 6.002 2.291 -13.589 1.00 85.31 90 GLN A N 1
ATOM 700 C CA . GLN A 1 90 ? 4.622 2.302 -14.077 1.00 85.31 90 GLN A CA 1
ATOM 701 C C . GLN A 1 90 ? 3.672 1.486 -13.186 1.00 85.31 90 GLN A C 1
ATOM 703 O O . GLN A 1 90 ? 2.546 1.913 -12.944 1.00 85.31 90 GLN A O 1
ATOM 708 N N . GLN A 1 91 ? 4.135 0.355 -12.645 1.00 84.88 91 GLN A N 1
ATOM 709 C CA . GLN A 1 91 ? 3.353 -0.485 -11.733 1.00 84.88 91 GLN A CA 1
ATOM 710 C C . GLN A 1 91 ? 2.919 0.243 -10.450 1.00 84.88 91 GLN A C 1
ATOM 712 O O . GLN A 1 91 ? 1.777 0.096 -10.021 1.00 84.88 91 GLN A O 1
ATOM 7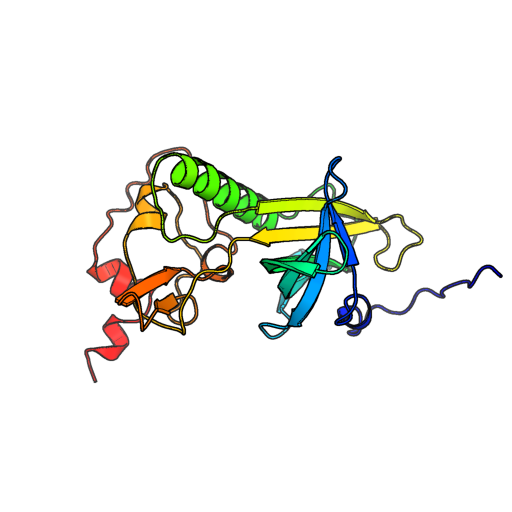17 N N . ILE A 1 92 ? 3.792 1.076 -9.870 1.00 88.81 92 ILE A N 1
ATOM 718 C CA . ILE A 1 92 ? 3.485 1.845 -8.656 1.00 88.81 92 ILE A CA 1
ATOM 719 C C . ILE A 1 92 ? 2.499 2.961 -9.004 1.00 88.81 92 ILE A C 1
ATOM 721 O O . ILE A 1 92 ? 1.514 3.161 -8.297 1.00 88.81 92 ILE A O 1
ATOM 725 N N . THR A 1 93 ? 2.732 3.657 -10.120 1.00 90.12 93 THR A N 1
ATOM 726 C CA . THR A 1 93 ? 1.848 4.723 -10.615 1.00 90.12 93 THR A CA 1
ATOM 727 C C . THR A 1 93 ? 0.427 4.211 -10.851 1.00 90.12 93 THR A C 1
ATOM 729 O O . THR A 1 93 ? -0.537 4.845 -10.423 1.00 90.12 93 THR A O 1
ATOM 732 N N . ARG A 1 94 ? 0.293 3.035 -11.474 1.00 86.69 94 ARG A N 1
ATOM 733 C CA . ARG A 1 94 ? -0.991 2.368 -11.714 1.00 86.69 94 ARG A CA 1
ATOM 734 C C . ARG A 1 94 ? -1.705 1.980 -10.419 1.00 86.69 94 ARG A C 1
ATOM 736 O O . ARG A 1 94 ? -2.884 2.286 -10.265 1.00 86.69 94 ARG A O 1
ATOM 743 N N . GLU A 1 95 ? -0.991 1.391 -9.458 1.00 86.88 95 GLU A N 1
ATOM 744 C CA . GLU A 1 95 ? -1.573 1.043 -8.156 1.00 86.88 95 GLU A CA 1
ATOM 745 C C . GLU A 1 95 ? -2.073 2.287 -7.401 1.00 86.88 95 GLU A C 1
ATOM 747 O O . GLU A 1 95 ? -3.184 2.286 -6.871 1.00 86.88 95 GLU A O 1
ATOM 752 N N . ILE A 1 96 ? -1.296 3.378 -7.386 1.00 89.56 96 ILE A N 1
ATOM 753 C CA . ILE A 1 96 ? -1.709 4.643 -6.756 1.00 89.56 96 ILE A CA 1
ATOM 754 C C . ILE A 1 96 ? -2.968 5.199 -7.430 1.00 89.56 96 ILE A C 1
ATOM 756 O O . ILE A 1 96 ? -3.885 5.644 -6.738 1.00 89.56 96 ILE A O 1
ATOM 760 N N . ALA A 1 97 ? -3.035 5.164 -8.764 1.00 87.75 97 ALA A N 1
ATOM 761 C CA . ALA A 1 97 ? -4.212 5.604 -9.508 1.00 87.75 97 ALA A CA 1
ATOM 762 C C . ALA A 1 97 ? -5.453 4.763 -9.158 1.00 87.75 97 ALA A C 1
ATOM 764 O O . ALA A 1 97 ? -6.509 5.326 -8.868 1.00 87.75 97 ALA A O 1
ATOM 765 N N . ALA A 1 98 ? -5.319 3.435 -9.086 1.00 83.69 98 ALA A N 1
ATOM 766 C CA . ALA A 1 98 ? -6.403 2.538 -8.687 1.00 83.69 98 ALA A CA 1
ATOM 767 C C . ALA A 1 98 ? -6.886 2.810 -7.249 1.00 83.69 98 ALA A C 1
ATOM 769 O O . ALA A 1 98 ? -8.086 2.934 -7.005 1.00 83.69 98 ALA A O 1
ATOM 770 N N . LEU A 1 99 ? -5.963 2.973 -6.294 1.00 86.50 99 LEU A N 1
ATOM 771 C CA . LEU A 1 99 ? -6.297 3.268 -4.896 1.00 86.50 99 LEU A CA 1
ATOM 772 C C . LEU A 1 99 ? -6.960 4.645 -4.713 1.00 86.50 99 LEU A C 1
ATOM 774 O O . LEU A 1 99 ? -7.803 4.796 -3.824 1.00 86.50 99 LEU A O 1
ATOM 778 N N . ASN A 1 100 ? -6.589 5.635 -5.533 1.00 86.56 100 ASN A N 1
ATOM 779 C CA . ASN A 1 100 ? -7.255 6.940 -5.589 1.00 86.56 100 ASN A CA 1
ATOM 780 C C . ASN A 1 100 ? -8.673 6.823 -6.147 1.00 86.56 100 ASN A C 1
ATOM 782 O O . ASN A 1 100 ? -9.610 7.315 -5.526 1.00 86.56 100 ASN A O 1
ATOM 786 N N . ARG A 1 101 ? -8.855 6.103 -7.256 1.00 84.31 101 ARG A N 1
ATOM 787 C CA . ARG A 1 101 ? -10.182 5.886 -7.844 1.00 84.31 101 ARG A CA 1
ATOM 788 C C . ARG A 1 101 ? -11.121 5.177 -6.864 1.00 84.31 101 ARG A C 1
ATOM 790 O O . ARG A 1 101 ? -12.256 5.604 -6.685 1.00 84.31 101 ARG A O 1
ATOM 797 N N . LEU A 1 102 ? -10.637 4.163 -6.142 1.00 80.88 102 LEU A N 1
ATOM 798 C CA . LEU A 1 102 ? -11.416 3.500 -5.086 1.00 80.88 102 LEU A CA 1
ATOM 799 C C . LEU A 1 102 ? -11.793 4.442 -3.942 1.00 80.88 102 LEU A C 1
ATOM 801 O O . LEU A 1 102 ? -12.869 4.296 -3.366 1.00 80.88 102 LEU A O 1
ATOM 805 N N . ARG A 1 103 ? -10.937 5.412 -3.606 1.00 85.50 103 ARG A N 1
ATOM 806 C CA . ARG A 1 103 ? -11.278 6.441 -2.619 1.00 85.50 103 ARG A CA 1
ATOM 807 C C . ARG A 1 103 ? -12.438 7.309 -3.113 1.00 85.50 103 ARG A C 1
ATOM 809 O O . ARG A 1 103 ? -13.375 7.515 -2.352 1.00 85.50 103 ARG A O 1
ATOM 816 N N . GLU A 1 104 ? -12.395 7.764 -4.362 1.00 83.50 104 GLU A N 1
ATOM 817 C CA . GLU A 1 104 ? -13.444 8.602 -4.962 1.00 83.50 104 GLU A CA 1
ATOM 818 C C . GLU A 1 104 ? -14.790 7.874 -5.066 1.00 83.50 104 GLU A C 1
ATOM 820 O O . GLU A 1 104 ? -15.833 8.450 -4.764 1.00 83.50 104 GLU A O 1
ATOM 825 N N . VAL A 1 105 ? -14.783 6.594 -5.458 1.00 77.12 105 VAL A N 1
ATOM 826 C CA . VAL A 1 105 ? -16.006 5.773 -5.484 1.00 77.12 105 VAL A CA 1
ATOM 827 C C . VAL A 1 105 ? -16.536 5.574 -4.064 1.00 77.12 105 VAL A C 1
ATOM 829 O O . VAL A 1 105 ? -17.732 5.711 -3.828 1.00 77.12 105 VAL A O 1
ATOM 832 N N . LYS A 1 106 ? -15.653 5.335 -3.089 1.00 74.88 106 LYS A N 1
ATOM 833 C CA . LYS A 1 106 ? -16.039 5.137 -1.687 1.00 74.88 106 LYS A CA 1
ATOM 834 C C . LYS A 1 106 ? -16.603 6.396 -1.012 1.00 74.88 106 LYS A C 1
ATOM 836 O O . LYS A 1 106 ? -17.342 6.299 -0.038 1.00 74.88 106 LYS A O 1
ATOM 841 N N . GLU A 1 107 ? -16.253 7.587 -1.492 1.00 71.75 107 GLU A N 1
ATOM 842 C CA . GLU A 1 107 ? -16.891 8.838 -1.053 1.00 71.75 107 GLU A CA 1
ATOM 843 C C . GLU A 1 107 ? -18.348 8.945 -1.545 1.00 71.75 107 GLU A C 1
ATOM 845 O O . GLU A 1 107 ? -19.135 9.684 -0.957 1.00 71.75 107 GLU A O 1
ATOM 850 N N . LYS A 1 108 ? -18.724 8.178 -2.577 1.00 69.81 108 LYS A N 1
ATOM 851 C CA . LYS A 1 108 ? -20.080 8.133 -3.146 1.00 69.81 108 LYS A CA 1
ATOM 852 C C . LYS A 1 108 ? -20.899 6.943 -2.641 1.00 69.81 108 LYS A C 1
ATOM 854 O O . LYS A 1 108 ? -22.105 7.074 -2.462 1.00 69.81 108 LYS A O 1
ATOM 859 N N . GLU A 1 109 ? -20.253 5.804 -2.400 1.00 66.19 109 GLU A N 1
ATOM 860 C CA . GLU A 1 109 ? -20.893 4.532 -2.050 1.00 66.19 109 GLU A CA 1
ATOM 861 C C . GLU A 1 109 ? -20.100 3.790 -0.968 1.00 66.19 109 GLU A C 1
ATOM 863 O O . GLU A 1 109 ? -18.878 3.893 -0.891 1.00 66.19 109 GLU A O 1
ATOM 868 N N . GLU A 1 110 ? -20.756 2.992 -0.123 1.00 66.12 110 GLU A N 1
ATOM 869 C CA . GLU A 1 110 ? -20.062 2.229 0.922 1.00 66.12 110 GLU A CA 1
ATOM 870 C C . GLU A 1 110 ? -19.370 0.979 0.343 1.00 66.12 110 GLU A C 1
ATOM 872 O O . GLU A 1 110 ? -19.788 -0.162 0.546 1.00 66.12 110 GLU A O 1
ATOM 877 N N . VAL A 1 111 ? -18.294 1.200 -0.415 1.00 65.62 111 VAL A N 1
ATOM 878 C CA . VAL A 1 111 ? -17.543 0.141 -1.093 1.00 65.62 111 VAL A CA 1
ATOM 879 C C . VAL A 1 111 ? -16.592 -0.565 -0.113 1.00 65.62 111 VAL A C 1
ATOM 881 O O . VAL A 1 111 ? -15.688 0.073 0.442 1.00 65.62 111 VAL A O 1
ATOM 884 N N . PRO A 1 112 ? -16.705 -1.898 0.068 1.00 70.19 112 PRO A N 1
ATOM 885 C CA . PRO A 1 112 ? -15.816 -2.688 0.918 1.00 70.19 112 PRO A CA 1
ATOM 886 C C . PRO A 1 112 ? -14.477 -2.991 0.213 1.00 70.19 112 PRO A C 1
ATOM 888 O O . PRO A 1 112 ? -14.100 -4.146 0.025 1.00 70.19 112 PRO A O 1
ATOM 891 N N . ALA A 1 113 ? -13.745 -1.949 -0.188 1.00 73.69 113 ALA A N 1
ATOM 892 C CA . ALA A 1 113 ? -12.484 -2.055 -0.924 1.00 73.69 113 ALA A CA 1
ATOM 893 C C . ALA A 1 113 ? -11.349 -1.269 -0.245 1.00 73.69 113 ALA A C 1
ATOM 895 O O . ALA A 1 113 ? -11.596 -0.265 0.446 1.00 73.69 113 ALA A O 1
ATOM 896 N N . PRO A 1 114 ? -10.086 -1.704 -0.423 1.00 80.06 114 PRO A N 1
ATOM 897 C CA . PRO A 1 114 ? -8.960 -0.966 0.114 1.00 80.06 114 PRO A CA 1
ATOM 898 C C . PRO A 1 114 ? -8.835 0.330 -0.684 1.00 80.06 114 PRO A C 1
ATOM 900 O O . PRO A 1 114 ? -8.714 0.314 -1.902 1.00 80.06 114 PRO A O 1
ATOM 903 N N . HIS A 1 115 ? -8.870 1.460 0.007 1.00 83.56 115 HIS A N 1
ATOM 904 C CA . HIS A 1 115 ? -8.710 2.776 -0.601 1.00 83.56 115 HIS A CA 1
ATOM 905 C C . HIS A 1 115 ? -7.568 3.519 0.074 1.00 83.56 115 HIS A C 1
ATOM 907 O O . HIS A 1 115 ? -7.225 3.254 1.235 1.00 83.56 115 HIS A O 1
ATOM 913 N N . MET A 1 116 ? -6.978 4.455 -0.664 1.00 91.06 116 MET A N 1
ATOM 914 C CA . MET A 1 116 ? -5.878 5.257 -0.154 1.00 91.06 116 MET A CA 1
ATOM 915 C C . MET A 1 116 ? -6.361 6.224 0.926 1.00 91.06 116 MET A C 1
ATOM 917 O O . MET A 1 116 ? -7.335 6.948 0.738 1.00 91.06 116 MET A O 1
ATOM 921 N N . ILE A 1 117 ? -5.641 6.270 2.042 1.00 91.38 117 ILE A N 1
ATOM 922 C CA . ILE A 1 117 ? -5.810 7.286 3.085 1.00 91.38 117 ILE A CA 1
ATOM 923 C C . ILE A 1 117 ? -4.750 8.367 2.885 1.00 91.38 117 ILE A C 1
ATOM 925 O O . ILE A 1 117 ? -5.062 9.554 2.847 1.00 91.38 117 ILE A O 1
ATOM 929 N N . VAL A 1 118 ? -3.489 7.953 2.734 1.00 91.44 118 VAL A N 1
ATOM 930 C CA . VAL A 1 118 ? -2.345 8.855 2.571 1.00 91.44 118 VAL A CA 1
ATOM 931 C C . VAL A 1 118 ? -1.341 8.255 1.597 1.00 91.44 118 VAL A C 1
ATOM 933 O O . VAL A 1 118 ? -1.105 7.049 1.599 1.00 91.44 118 VAL A O 1
ATOM 936 N N . TYR A 1 119 ? -0.703 9.120 0.816 1.00 91.69 119 TYR A N 1
ATOM 937 C CA . TYR A 1 119 ? 0.411 8.780 -0.056 1.00 91.69 119 TYR A CA 1
ATOM 938 C C . TYR A 1 119 ? 1.564 9.760 0.130 1.00 91.69 119 TYR A C 1
ATOM 940 O O . TYR A 1 119 ? 1.358 10.956 0.345 1.00 91.69 119 TYR A O 1
ATOM 948 N N . ARG A 1 120 ? 2.789 9.246 0.037 1.00 91.56 120 ARG A N 1
ATOM 949 C CA . ARG A 1 120 ? 4.001 10.057 -0.028 1.00 91.56 120 ARG A CA 1
ATOM 950 C C .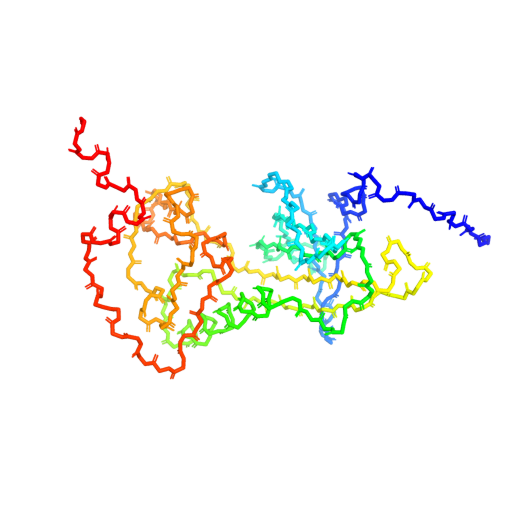 ARG A 1 120 ? 5.031 9.389 -0.915 1.00 91.56 120 ARG A C 1
ATOM 952 O O . ARG A 1 120 ? 5.370 8.231 -0.704 1.00 91.56 120 ARG A O 1
ATOM 959 N N . HIS A 1 121 ? 5.603 10.171 -1.814 1.00 92.56 121 HIS A N 1
ATOM 960 C CA . HIS A 1 121 ? 6.776 9.812 -2.594 1.00 92.56 121 HIS A CA 1
ATOM 961 C C . HIS A 1 121 ? 7.935 10.735 -2.215 1.00 92.56 121 HIS A C 1
ATOM 963 O O . HIS A 1 121 ? 7.736 11.932 -1.992 1.00 92.56 121 HIS A O 1
ATOM 969 N N . LYS A 1 122 ? 9.140 10.174 -2.087 1.00 90.56 122 LYS A N 1
ATOM 970 C CA . LYS A 1 122 ? 10.354 10.939 -1.816 1.00 90.56 122 LYS A CA 1
ATOM 971 C C . LYS A 1 122 ? 11.548 10.383 -2.593 1.00 90.56 122 LYS A C 1
ATOM 973 O O . LYS A 1 122 ? 12.004 9.277 -2.288 1.00 90.56 122 LYS A O 1
ATOM 978 N N . GLN A 1 123 ? 12.107 11.213 -3.476 1.00 90.69 123 GLN A N 1
ATOM 979 C CA . GLN A 1 123 ? 13.435 10.986 -4.041 1.00 90.69 123 GLN A CA 1
ATOM 980 C C . GLN A 1 123 ? 14.490 11.075 -2.939 1.00 90.69 123 GLN A C 1
ATOM 982 O O . GLN A 1 123 ? 14.452 11.961 -2.075 1.00 90.69 123 GLN A O 1
ATOM 987 N N . GLN A 1 124 ? 15.428 10.145 -2.960 1.00 88.31 124 GLN A N 1
ATOM 988 C CA . GLN A 1 124 ? 16.493 10.048 -1.987 1.00 88.31 124 GLN A CA 1
ATOM 989 C C . GLN A 1 124 ? 17.765 10.716 -2.538 1.00 88.31 124 GLN A C 1
ATOM 991 O O . GLN A 1 124 ? 18.189 10.427 -3.656 1.00 88.31 124 GLN A O 1
ATOM 996 N N . PRO A 1 125 ? 18.395 11.633 -1.782 1.00 86.56 125 PRO A N 1
ATOM 997 C CA . PRO A 1 125 ? 19.671 12.214 -2.181 1.00 86.56 125 PRO A CA 1
ATOM 998 C C . PRO A 1 125 ? 20.761 11.153 -2.388 1.00 86.56 125 PRO A C 1
ATOM 1000 O O . PRO A 1 125 ? 20.766 10.117 -1.721 1.00 86.56 125 PRO A O 1
ATOM 1003 N N . ALA A 1 126 ? 21.755 11.461 -3.224 1.00 84.81 126 ALA A N 1
ATOM 1004 C CA . ALA A 1 126 ? 22.881 10.567 -3.526 1.00 84.81 126 ALA A CA 1
ATOM 1005 C C . ALA A 1 126 ? 23.689 10.111 -2.291 1.00 84.81 126 ALA A C 1
ATOM 1007 O O . ALA A 1 126 ? 24.331 9.073 -2.318 1.00 84.81 126 ALA A O 1
ATOM 1008 N N . HIS A 1 127 ? 23.657 10.871 -1.193 1.00 82.56 127 HIS A N 1
ATOM 1009 C CA . HIS A 1 127 ? 24.380 10.555 0.047 1.00 82.56 127 HIS A CA 1
ATOM 1010 C C . HIS A 1 127 ? 23.537 9.782 1.073 1.00 82.56 127 HIS A C 1
ATOM 1012 O O . HIS A 1 127 ? 23.901 9.712 2.248 1.00 82.56 127 HIS A O 1
ATOM 1018 N N . THR A 1 128 ? 22.374 9.275 0.673 1.00 81.31 128 THR A N 1
ATOM 1019 C CA . THR A 1 128 ? 21.531 8.458 1.545 1.00 81.31 128 THR A CA 1
ATOM 1020 C C . THR A 1 128 ? 21.772 6.973 1.312 1.00 81.31 128 THR A C 1
ATOM 1022 O O . THR A 1 128 ? 22.572 6.563 0.484 1.00 81.31 128 THR A O 1
ATOM 1025 N N . TRP A 1 129 ? 21.067 6.161 2.080 1.00 74.06 129 TRP A N 1
ATOM 1026 C CA . TRP A 1 129 ? 21.083 4.707 2.027 1.00 74.06 129 TRP A CA 1
ATOM 1027 C C . TRP A 1 129 ? 20.369 4.129 0.796 1.00 74.06 129 TRP A C 1
ATOM 1029 O O . TRP A 1 129 ? 20.512 2.944 0.538 1.00 74.06 129 TRP A O 1
ATOM 1039 N N . VAL A 1 130 ? 19.649 4.956 0.029 1.00 78.44 130 VAL A N 1
ATOM 1040 C CA . VAL A 1 130 ? 19.250 4.660 -1.352 1.00 78.44 130 VAL A CA 1
ATOM 1041 C C . VAL A 1 130 ? 19.763 5.795 -2.242 1.00 78.44 130 VAL A C 1
ATOM 1043 O O . VAL A 1 130 ? 19.022 6.739 -2.518 1.00 78.44 130 VAL A O 1
ATOM 1046 N N . PRO A 1 131 ? 21.039 5.780 -2.652 1.00 81.62 131 PRO A N 1
ATOM 1047 C CA . PRO A 1 131 ? 21.607 6.847 -3.467 1.00 81.62 131 PRO A CA 1
ATOM 1048 C C . PRO A 1 131 ? 20.811 7.073 -4.754 1.00 81.62 131 PRO A C 1
ATOM 1050 O O . PRO A 1 131 ? 20.765 6.208 -5.620 1.00 81.62 131 PRO A O 1
ATOM 1053 N N . GLY A 1 132 ? 20.170 8.235 -4.880 1.00 85.00 132 GLY A N 1
ATOM 1054 C CA . GLY A 1 132 ? 19.476 8.628 -6.106 1.00 85.00 132 GLY A CA 1
ATOM 1055 C C . GLY A 1 132 ? 18.171 7.884 -6.395 1.00 85.00 132 GLY A C 1
ATOM 1056 O O . GLY A 1 132 ? 17.452 8.323 -7.280 1.00 85.00 132 GLY A O 1
ATOM 1057 N N . GLY A 1 133 ? 17.823 6.824 -5.662 1.00 89.44 133 GLY A N 1
ATOM 1058 C CA . GLY A 1 133 ? 16.543 6.128 -5.820 1.00 89.44 133 GLY A CA 1
ATOM 1059 C C . GLY A 1 133 ? 15.393 6.829 -5.095 1.00 89.44 133 GLY A C 1
ATOM 1060 O O . GLY A 1 133 ? 15.468 8.004 -4.729 1.00 89.44 133 GLY A O 1
ATOM 1061 N N . PHE A 1 134 ? 14.307 6.102 -4.845 1.00 91.75 134 PHE A N 1
ATOM 1062 C CA . PHE A 1 134 ? 13.115 6.651 -4.199 1.00 91.75 134 PHE A CA 1
ATOM 1063 C C . PHE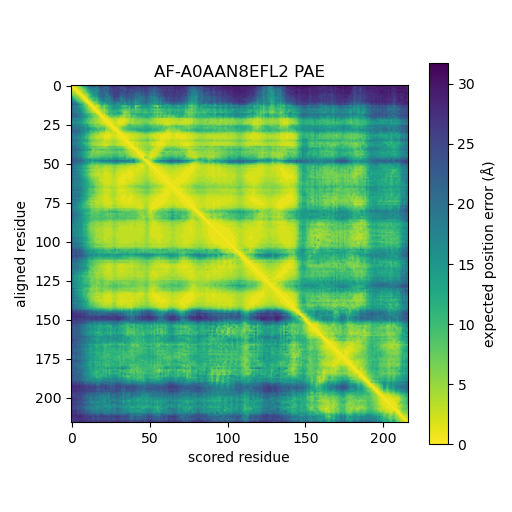 A 1 134 ? 12.549 5.727 -3.123 1.00 91.75 134 PHE A C 1
ATOM 1065 O O . PHE A 1 134 ? 12.812 4.524 -3.089 1.00 91.75 134 PHE A O 1
ATOM 1072 N N . VAL A 1 135 ? 11.702 6.309 -2.271 1.00 91.81 135 VAL A N 1
ATOM 1073 C CA . VAL A 1 135 ? 10.816 5.571 -1.368 1.00 91.81 135 VAL A CA 1
ATOM 1074 C C . VAL A 1 135 ? 9.390 6.086 -1.536 1.00 91.81 135 VAL A C 1
ATOM 1076 O O . VAL A 1 135 ? 9.152 7.299 -1.537 1.00 91.81 135 VAL A O 1
ATOM 1079 N N . VAL A 1 136 ? 8.441 5.163 -1.658 1.00 93.25 136 VAL A N 1
ATOM 1080 C CA . VAL A 1 136 ? 7.004 5.442 -1.692 1.00 93.25 136 VAL A CA 1
ATOM 1081 C C . VAL A 1 136 ? 6.328 4.788 -0.501 1.00 93.25 136 VAL A C 1
ATOM 1083 O O . VAL A 1 136 ? 6.563 3.623 -0.200 1.00 93.25 136 VAL A O 1
ATOM 1086 N N . PHE A 1 137 ? 5.446 5.541 0.142 1.00 93.69 137 PHE A N 1
ATOM 1087 C CA . PHE A 1 137 ? 4.581 5.083 1.215 1.00 93.69 137 PHE A CA 1
ATOM 1088 C C . PHE A 1 137 ? 3.129 5.269 0.788 1.00 93.69 137 PHE A C 1
ATOM 1090 O O . PHE A 1 137 ? 2.722 6.384 0.451 1.00 93.69 137 PHE A O 1
ATOM 1097 N N . THR A 1 138 ? 2.337 4.208 0.868 1.00 93.56 138 THR A N 1
ATOM 1098 C CA . THR A 1 138 ? 0.877 4.262 0.747 1.00 93.56 138 THR A CA 1
ATOM 1099 C C . THR A 1 138 ? 0.254 3.704 2.018 1.00 93.56 138 THR A C 1
ATOM 1101 O O . THR A 1 138 ? 0.502 2.565 2.403 1.00 93.56 138 THR A O 1
ATOM 1104 N N . ILE A 1 139 ? -0.553 4.517 2.700 1.00 93.00 139 ILE A N 1
ATOM 1105 C CA . ILE A 1 139 ? -1.405 4.071 3.803 1.00 93.00 139 ILE A CA 1
ATOM 1106 C C . ILE A 1 139 ? -2.794 3.835 3.231 1.00 93.00 139 ILE A C 1
ATOM 1108 O O . ILE A 1 139 ? -3.379 4.725 2.613 1.00 93.00 139 ILE A O 1
ATOM 1112 N N . MET A 1 140 ? -3.319 2.640 3.453 1.00 93.19 140 MET A N 1
ATOM 1113 C CA . MET A 1 140 ? -4.585 2.165 2.920 1.00 93.19 140 MET A CA 1
ATOM 1114 C C . MET A 1 140 ? -5.478 1.676 4.045 1.00 93.19 140 MET A C 1
ATOM 1116 O O . MET A 1 140 ? -4.994 1.151 5.054 1.00 93.19 140 MET A O 1
ATOM 1120 N N . LYS A 1 141 ? -6.790 1.786 3.828 1.00 89.75 141 LYS A N 1
ATOM 1121 C CA . LYS A 1 141 ? -7.770 1.257 4.768 1.00 89.75 141 LYS A CA 1
ATOM 1122 C C . LYS A 1 141 ? -7.546 -0.238 5.000 1.00 89.75 141 LYS A C 1
ATOM 1124 O O . LYS A 1 141 ? -7.513 -1.033 4.060 1.00 89.75 141 LYS A O 1
ATOM 1129 N N . ARG A 1 142 ? -7.442 -0.631 6.265 1.00 86.12 142 ARG A N 1
ATOM 1130 C CA . ARG A 1 142 ? -7.492 -2.023 6.690 1.00 86.12 142 ARG A CA 1
ATOM 1131 C C . ARG A 1 142 ? -8.926 -2.520 6.575 1.00 86.12 142 ARG A C 1
ATOM 1133 O O . ARG A 1 142 ? -9.828 -1.993 7.223 1.00 86.12 142 ARG A O 1
ATOM 1140 N N . LEU A 1 143 ? -9.100 -3.562 5.775 1.00 81.38 143 LEU A N 1
ATOM 1141 C CA . LEU A 1 143 ? -10.364 -4.274 5.643 1.00 81.38 143 LEU A CA 1
ATOM 1142 C C . LEU A 1 143 ? -10.453 -5.377 6.703 1.00 81.38 143 LEU A C 1
ATOM 1144 O O . LEU A 1 143 ? -9.417 -5.954 7.065 1.00 81.38 143 LEU A O 1
ATOM 1148 N N . PRO A 1 144 ? -11.654 -5.659 7.225 1.00 71.62 144 PRO A N 1
ATOM 1149 C CA . PRO A 1 144 ? -11.846 -6.773 8.134 1.00 71.62 144 PRO A CA 1
ATOM 1150 C C . PRO A 1 144 ? -11.771 -8.116 7.374 1.00 71.62 144 PRO A C 1
ATOM 1152 O O . PRO A 1 144 ? -11.946 -8.174 6.159 1.00 71.62 144 PRO A O 1
ATOM 1155 N N . GLY A 1 145 ? -11.439 -9.201 8.082 1.00 62.47 145 GLY A N 1
ATOM 1156 C CA . GLY A 1 145 ? -11.458 -10.569 7.540 1.00 62.47 145 GLY A CA 1
ATOM 1157 C C . GLY A 1 145 ? -10.118 -11.314 7.375 1.00 62.47 145 GLY A C 1
ATOM 1158 O O . GLY A 1 145 ? -9.024 -10.752 7.428 1.00 62.47 145 GLY A O 1
ATOM 1159 N N . SER A 1 146 ? -10.234 -12.634 7.186 1.00 50.31 146 SER A N 1
ATOM 1160 C CA . SER A 1 146 ? -9.201 -13.671 6.985 1.00 50.31 146 SER A CA 1
ATOM 1161 C C . SER A 1 146 ? -9.454 -14.417 5.667 1.00 50.31 146 SER A C 1
ATOM 1163 O O . SER A 1 146 ? -10.601 -14.593 5.315 1.00 50.31 146 SER A O 1
ATOM 1165 N N . THR A 1 147 ? -8.435 -14.856 4.929 1.00 43.38 147 THR A N 1
ATOM 1166 C CA . THR A 1 147 ? -8.492 -15.216 3.488 1.00 43.38 147 THR A CA 1
ATOM 1167 C C . THR A 1 147 ? -9.713 -16.036 2.975 1.00 43.38 147 THR A C 1
ATOM 1169 O O . THR A 1 147 ? -9.927 -17.093 3.559 1.00 43.38 147 THR A O 1
ATOM 1172 N N . LEU A 1 148 ? -10.420 -15.571 1.897 1.00 37.25 148 LEU A N 1
ATOM 1173 C CA . LEU A 1 148 ? -11.305 -16.256 0.874 1.00 37.25 148 LEU A CA 1
ATOM 1174 C C . LEU A 1 148 ? -12.686 -15.626 0.434 1.00 37.25 148 LEU A C 1
ATOM 1176 O O . LEU A 1 148 ? -13.395 -15.043 1.235 1.00 37.25 148 LEU A O 1
ATOM 1180 N N . SER A 1 149 ? -13.025 -15.849 -0.862 1.00 35.81 149 SER A N 1
ATOM 1181 C CA . SER A 1 149 ? -14.268 -15.782 -1.723 1.00 35.81 149 SER A CA 1
ATOM 1182 C C . SER A 1 149 ? -15.111 -14.511 -2.015 1.00 35.81 149 SER A C 1
ATOM 1184 O O . SER A 1 149 ? -15.923 -14.122 -1.191 1.00 35.81 149 SER A O 1
ATOM 1186 N N . LEU A 1 150 ? -15.042 -14.028 -3.277 1.00 46.81 150 LEU A N 1
ATOM 1187 C CA . LEU A 1 150 ? -15.267 -12.691 -3.903 1.00 46.81 150 LEU A CA 1
ATOM 1188 C C . LEU A 1 150 ? -16.666 -12.001 -3.955 1.00 46.81 150 LEU A C 1
ATOM 1190 O O . LEU A 1 150 ? -17.697 -12.655 -3.849 1.00 46.81 150 LEU A O 1
ATOM 1194 N N . LYS A 1 151 ? -16.669 -10.673 -4.256 1.00 50.16 151 LYS A N 1
ATOM 1195 C CA . LYS A 1 151 ? -17.795 -9.842 -4.780 1.00 50.16 151 LYS A CA 1
ATOM 1196 C C . LYS A 1 151 ? -17.340 -8.703 -5.744 1.00 50.16 151 LYS A C 1
ATOM 1198 O O . LYS A 1 151 ? -16.188 -8.280 -5.689 1.00 50.16 151 LYS A O 1
ATOM 1203 N N . ALA A 1 152 ? -18.282 -8.195 -6.557 1.00 55.47 152 ALA A N 1
ATOM 1204 C CA . ALA A 1 152 ? -18.176 -7.398 -7.805 1.00 55.47 152 ALA A CA 1
ATOM 1205 C C . ALA A 1 152 ? -17.638 -5.937 -7.771 1.00 55.47 152 ALA A C 1
ATOM 1207 O O . ALA A 1 152 ? -17.336 -5.371 -8.815 1.00 55.47 152 ALA A O 1
ATOM 1208 N N . THR A 1 153 ? -17.429 -5.320 -6.608 1.00 57.59 153 THR A N 1
ATOM 1209 C CA . THR A 1 153 ? -17.260 -3.849 -6.497 1.00 57.59 153 THR A CA 1
ATOM 1210 C C . THR A 1 153 ? -15.998 -3.225 -7.122 1.00 57.59 153 THR A C 1
ATOM 1212 O O . THR A 1 153 ? -15.958 -2.020 -7.352 1.00 57.59 153 THR A O 1
ATOM 1215 N N . VAL A 1 154 ? -14.932 -3.997 -7.365 1.00 59.41 154 VAL A N 1
ATOM 1216 C CA . VAL A 1 154 ? -13.701 -3.469 -8.001 1.00 59.41 154 VAL A CA 1
ATOM 1217 C C . VAL A 1 154 ? -13.894 -3.293 -9.513 1.00 59.41 154 VAL A C 1
ATOM 1219 O O . VAL A 1 154 ? -13.388 -2.330 -10.087 1.00 59.41 154 VAL A O 1
ATOM 1222 N N . TRP A 1 155 ? -14.706 -4.155 -10.125 1.00 61.69 155 TRP A N 1
ATOM 1223 C CA . TRP A 1 155 ? -15.079 -4.072 -11.535 1.00 61.69 155 TRP A CA 1
ATOM 1224 C C . TRP A 1 155 ? -16.008 -2.893 -11.814 1.00 61.69 155 TRP A C 1
ATOM 1226 O O . TRP A 1 155 ? -15.774 -2.157 -12.769 1.00 61.69 155 TRP A O 1
ATOM 1236 N N . ASP A 1 156 ? -16.982 -2.643 -10.934 1.00 63.47 156 ASP A N 1
ATOM 1237 C CA . ASP A 1 156 ? -17.874 -1.476 -11.027 1.00 63.47 156 ASP A CA 1
ATOM 1238 C C . ASP A 1 156 ? -17.093 -0.154 -10.944 1.00 63.47 156 ASP A C 1
ATOM 1240 O O . ASP A 1 156 ? -17.446 0.849 -11.564 1.00 63.47 156 ASP A O 1
ATOM 1244 N N . ALA A 1 157 ? -15.960 -0.164 -10.234 1.00 61.06 157 ALA A N 1
ATOM 1245 C CA . ALA A 1 157 ? -15.027 0.954 -10.196 1.00 61.06 157 ALA A CA 1
ATOM 1246 C C . ALA A 1 157 ? -14.157 1.073 -11.465 1.00 61.06 157 ALA A C 1
ATOM 1248 O O . ALA A 1 157 ? -13.337 1.987 -11.537 1.00 61.06 157 ALA A O 1
ATOM 1249 N N . GLY A 1 158 ? -14.306 0.195 -12.463 1.00 66.00 158 GLY A N 1
ATOM 1250 C CA . GLY A 1 158 ? -13.522 0.176 -13.703 1.00 66.00 158 GLY A CA 1
ATOM 1251 C C . GLY A 1 158 ? -12.053 -0.198 -13.495 1.00 66.00 158 GLY A C 1
ATOM 1252 O O . GLY A 1 158 ? -11.176 0.323 -14.193 1.00 66.00 158 GLY A O 1
ATOM 1253 N N . ILE A 1 159 ? -11.774 -1.033 -12.492 1.00 66.75 159 ILE A N 1
ATOM 1254 C CA . ILE A 1 159 ? -10.430 -1.488 -12.131 1.00 66.75 159 ILE A CA 1
ATOM 1255 C C . ILE A 1 159 ? -10.355 -2.995 -12.372 1.00 66.75 159 ILE A C 1
ATOM 1257 O O . ILE A 1 159 ? -11.151 -3.744 -11.813 1.00 66.75 159 ILE A O 1
ATOM 1261 N N . ASP A 1 160 ? -9.371 -3.447 -13.150 1.00 75.12 160 ASP A N 1
ATOM 1262 C CA . ASP A 1 160 ? -9.059 -4.877 -13.255 1.00 75.12 160 ASP A CA 1
ATOM 1263 C C . ASP A 1 160 ? -7.951 -5.246 -12.252 1.00 75.12 160 ASP A C 1
ATOM 1265 O O . ASP A 1 160 ? -6.815 -4.759 -12.377 1.00 75.12 160 ASP A O 1
ATOM 1269 N N . PRO A 1 161 ? -8.253 -6.071 -11.229 1.00 66.31 161 PRO A N 1
ATOM 1270 C CA . PRO A 1 161 ? -7.245 -6.586 -10.319 1.00 66.31 161 PRO A CA 1
ATOM 1271 C C . PRO A 1 161 ? -6.354 -7.592 -11.058 1.00 66.31 161 PRO A C 1
ATOM 1273 O O . PRO A 1 161 ? -6.720 -8.748 -11.280 1.00 66.31 161 PRO A O 1
ATOM 1276 N N . TRP A 1 162 ? -5.149 -7.142 -11.410 1.00 68.12 162 TRP A N 1
ATOM 1277 C CA . TRP A 1 162 ? -4.154 -7.933 -12.140 1.00 68.12 162 TRP A CA 1
ATOM 1278 C C . TRP A 1 162 ? -3.711 -9.187 -11.372 1.00 68.12 162 TRP A C 1
ATOM 1280 O O . TRP A 1 162 ? -3.411 -10.221 -11.964 1.00 68.12 162 TRP A O 1
ATOM 1290 N N . ASN A 1 163 ? -3.694 -9.115 -10.037 1.00 70.31 163 ASN A N 1
ATOM 1291 C CA . ASN A 1 163 ? -3.271 -10.209 -9.169 1.00 70.31 163 ASN A CA 1
ATOM 1292 C C . ASN A 1 163 ? -4.478 -10.883 -8.499 1.00 70.31 163 ASN A C 1
ATOM 1294 O O . ASN A 1 163 ? -4.689 -10.809 -7.286 1.00 70.31 163 ASN A O 1
ATOM 1298 N N . SER A 1 164 ? -5.302 -11.537 -9.306 1.00 70.62 164 SER A N 1
ATOM 1299 C CA . SER A 1 164 ? -6.557 -12.171 -8.898 1.00 70.62 164 SER A CA 1
ATOM 1300 C C . SER A 1 164 ? -6.382 -13.535 -8.217 1.00 70.62 164 SER A C 1
ATOM 1302 O O . SER A 1 164 ? -7.238 -14.390 -8.348 1.00 70.62 164 SER A O 1
ATOM 1304 N N . GLY A 1 165 ? -5.286 -13.800 -7.506 1.00 68.44 165 GLY A N 1
ATOM 1305 C CA . GLY A 1 165 ? -5.115 -15.059 -6.774 1.00 68.44 165 GLY A CA 1
ATOM 1306 C C . GLY A 1 165 ? -6.050 -15.182 -5.562 1.00 68.44 165 GLY A C 1
ATOM 1307 O O . GLY A 1 165 ? -6.377 -14.194 -4.898 1.00 68.44 165 GLY A O 1
ATOM 1308 N N . ILE A 1 166 ? -6.462 -16.406 -5.222 1.00 67.25 166 ILE A N 1
ATOM 1309 C CA . ILE A 1 166 ? -7.350 -16.695 -4.082 1.00 67.25 166 ILE A CA 1
ATOM 1310 C C . ILE A 1 166 ? -6.773 -16.212 -2.740 1.00 67.25 166 ILE A C 1
ATOM 1312 O O . ILE A 1 166 ? -7.498 -15.821 -1.822 1.00 67.25 166 ILE A O 1
ATOM 1316 N N . GLU A 1 167 ? -5.444 -16.186 -2.645 1.00 64.62 167 GLU A N 1
ATOM 1317 C CA . GLU A 1 167 ? -4.660 -15.668 -1.529 1.00 64.62 167 GLU A CA 1
ATOM 1318 C C . GLU A 1 167 ? -4.868 -14.167 -1.288 1.00 64.62 167 GLU A C 1
ATOM 1320 O O . GLU A 1 167 ? -4.612 -13.665 -0.182 1.00 64.62 167 GLU A O 1
ATOM 1325 N N . ASN A 1 168 ? -5.362 -13.466 -2.312 1.00 71.25 168 ASN A N 1
ATOM 1326 C CA . ASN A 1 168 ? -5.652 -12.047 -2.283 1.00 71.25 168 ASN A CA 1
ATOM 1327 C C . ASN A 1 168 ? -7.117 -11.743 -1.961 1.00 71.25 168 ASN A C 1
ATOM 1329 O O . ASN A 1 168 ? -7.501 -10.580 -2.027 1.00 71.25 168 ASN A O 1
ATOM 1333 N N . LEU A 1 169 ? -7.919 -12.725 -1.554 1.00 70.56 169 LEU A N 1
ATOM 1334 C CA . LEU A 1 169 ? -9.263 -12.497 -1.016 1.00 70.56 169 LEU A CA 1
ATOM 1335 C C . LEU A 1 169 ? -9.265 -12.589 0.494 1.00 70.56 169 LEU A C 1
ATOM 1337 O O . LEU A 1 169 ? -8.446 -13.298 1.061 1.00 70.56 169 LEU A O 1
ATOM 1341 N N . ARG A 1 170 ? -10.177 -11.893 1.169 1.00 68.06 170 ARG A N 1
ATOM 1342 C CA . ARG A 1 170 ? -10.353 -11.911 2.628 1.00 68.06 170 ARG A CA 1
ATOM 1343 C C . ARG A 1 170 ? -11.835 -12.059 2.964 1.00 68.06 170 ARG A C 1
ATOM 1345 O O . ARG A 1 170 ? -12.636 -11.259 2.514 1.00 68.06 170 ARG A O 1
ATOM 1352 N N . TRP A 1 171 ? -12.170 -13.034 3.795 1.00 70.69 171 TRP A N 1
ATOM 1353 C CA . TRP A 1 171 ? -13.491 -13.276 4.361 1.00 70.69 171 TRP A CA 1
ATOM 1354 C C . TRP A 1 171 ? -13.613 -12.700 5.768 1.00 70.69 171 TRP A C 1
ATOM 1356 O O . TRP A 1 171 ? -12.913 -13.130 6.693 1.00 70.69 171 TRP A O 1
ATOM 1366 N N . ASP A 1 172 ? -14.547 -11.788 5.979 1.00 71.44 172 ASP A N 1
ATOM 1367 C CA . ASP A 1 172 ? -14.993 -11.441 7.318 1.00 71.44 172 ASP A CA 1
ATOM 1368 C C . ASP A 1 172 ? -16.051 -12.436 7.803 1.00 71.44 172 ASP A C 1
ATOM 1370 O O . ASP A 1 172 ? -17.172 -12.503 7.298 1.00 71.44 172 ASP A O 1
ATOM 1374 N N . LYS A 1 173 ? -15.687 -13.221 8.824 1.00 71.44 173 LYS A N 1
ATOM 1375 C CA . LYS A 1 173 ? -16.578 -14.211 9.438 1.00 71.44 173 LYS A CA 1
ATOM 1376 C C . LYS A 1 173 ? -17.731 -13.584 10.213 1.00 71.44 173 LYS A C 1
ATOM 1378 O O . LYS A 1 173 ? -18.739 -14.278 10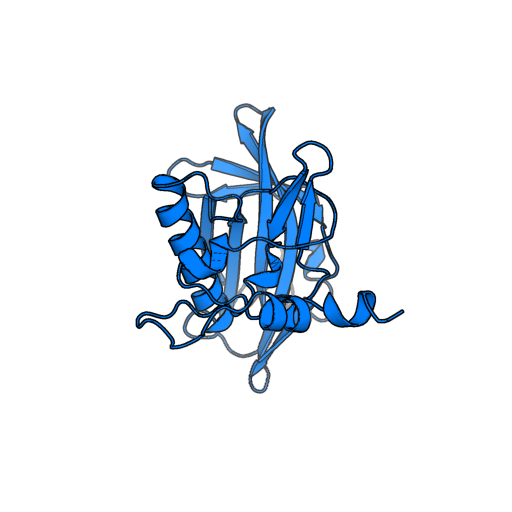.367 1.00 71.44 173 LYS A O 1
ATOM 1383 N N . VAL A 1 174 ? -17.557 -12.371 10.732 1.00 73.00 174 VAL A N 1
ATOM 1384 C CA . VAL A 1 174 ? -18.565 -11.663 11.528 1.00 73.00 174 VAL A CA 1
ATOM 1385 C C . VAL A 1 174 ? -19.607 -11.093 10.582 1.00 73.00 174 VAL A C 1
ATOM 1387 O O . VAL A 1 174 ? -20.766 -11.494 10.639 1.00 73.00 174 VAL A O 1
ATOM 1390 N N . ASP A 1 175 ? -19.154 -10.285 9.627 1.00 72.88 175 ASP A N 1
ATOM 1391 C CA . ASP A 1 175 ? -20.041 -9.575 8.705 1.00 72.88 175 ASP A CA 1
ATOM 1392 C C . ASP A 1 175 ? -20.500 -10.432 7.518 1.00 72.88 175 ASP A C 1
ATOM 1394 O O . ASP A 1 175 ? -21.362 -10.012 6.748 1.00 72.88 175 ASP A O 1
ATOM 1398 N N . LYS A 1 176 ? -19.930 -11.634 7.352 1.00 72.75 176 LYS A N 1
ATOM 1399 C CA . LYS A 1 176 ? -20.165 -12.533 6.206 1.00 72.75 176 LYS A CA 1
ATOM 1400 C C . LYS A 1 176 ? -19.922 -11.832 4.863 1.00 72.75 176 LYS A C 1
ATOM 1402 O O . LYS A 1 176 ? -20.663 -12.029 3.900 1.00 72.75 176 LYS A O 1
ATOM 1407 N N . LYS A 1 177 ? -18.886 -10.991 4.811 1.00 68.19 177 LYS A N 1
ATOM 1408 C CA . LYS A 1 177 ? -18.496 -10.206 3.632 1.00 68.19 177 LYS A CA 1
ATOM 1409 C C . LYS A 1 177 ? -17.120 -10.625 3.137 1.00 68.19 177 LYS A C 1
ATOM 1411 O O . LYS A 1 177 ? -16.250 -10.972 3.932 1.00 68.19 177 LYS A O 1
ATOM 1416 N N . CYS A 1 178 ? -16.910 -10.531 1.827 1.00 69.00 178 CYS A N 1
ATOM 1417 C CA . CYS A 1 178 ? -15.591 -10.687 1.231 1.00 69.00 178 CYS A CA 1
ATOM 1418 C C . CYS A 1 178 ? -15.012 -9.360 0.775 1.00 69.00 178 CYS A C 1
ATOM 1420 O O . CYS A 1 178 ? -15.715 -8.487 0.273 1.00 69.00 178 CYS A O 1
ATOM 1422 N N . TYR A 1 179 ? -13.697 -9.276 0.898 1.00 70.69 179 TYR A N 1
ATOM 1423 C CA . TYR A 1 179 ? -12.876 -8.136 0.576 1.00 70.69 179 TYR A CA 1
ATOM 1424 C C . TYR A 1 179 ? -11.732 -8.575 -0.328 1.00 70.69 179 TYR A C 1
ATOM 1426 O O . TYR A 1 179 ? -11.151 -9.650 -0.161 1.00 70.69 179 TYR A O 1
ATOM 1434 N N . ILE A 1 180 ? -11.371 -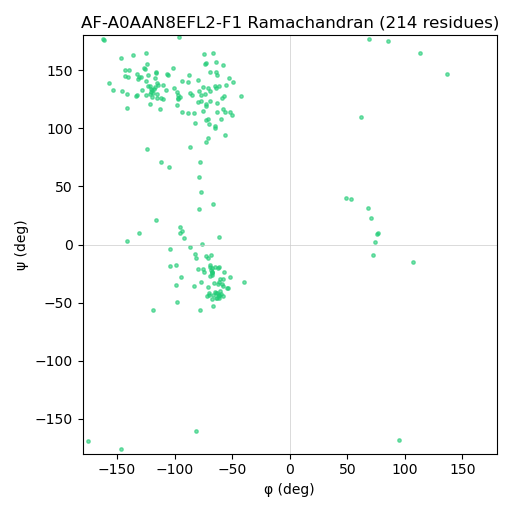7.708 -1.261 1.00 70.56 180 ILE A N 1
ATOM 1435 C CA . ILE A 1 180 ? -10.163 -7.867 -2.059 1.00 70.56 180 ILE A CA 1
ATOM 1436 C C . ILE A 1 180 ? -8.992 -7.284 -1.261 1.00 70.56 180 ILE A C 1
ATOM 1438 O O . ILE A 1 180 ? -9.056 -6.174 -0.732 1.00 70.56 180 ILE A O 1
ATOM 1442 N N . SER A 1 181 ? -7.924 -8.061 -1.113 1.00 71.12 181 SER A N 1
ATOM 1443 C CA . SER A 1 181 ? -6.721 -7.639 -0.408 1.00 71.12 181 SER A CA 1
ATOM 1444 C C . SER A 1 181 ? -5.929 -6.635 -1.239 1.00 71.12 181 SER A C 1
ATOM 1446 O O . SER A 1 181 ? -5.943 -6.647 -2.466 1.00 71.12 181 SER A O 1
ATOM 1448 N N . TYR A 1 182 ? -5.148 -5.823 -0.543 1.00 67.25 182 TYR A N 1
ATOM 1449 C CA . TYR A 1 182 ? -4.229 -4.831 -1.104 1.00 67.25 182 TYR A CA 1
ATOM 1450 C C . TYR A 1 182 ? -3.262 -5.383 -2.167 1.00 67.25 182 TYR A C 1
ATOM 1452 O O . TYR A 1 182 ? -2.849 -4.640 -3.048 1.00 67.25 182 TYR A O 1
ATOM 1460 N N . ASN A 1 183 ? -2.908 -6.670 -2.118 1.00 69.75 183 ASN A N 1
ATOM 1461 C CA . ASN A 1 183 ? -2.012 -7.275 -3.108 1.00 69.75 183 ASN A CA 1
ATOM 1462 C C . ASN A 1 183 ? -2.690 -7.533 -4.456 1.00 69.75 183 ASN A C 1
ATOM 1464 O O . ASN A 1 183 ? -1.991 -7.639 -5.456 1.00 69.75 183 ASN A O 1
ATOM 1468 N N . ALA A 1 184 ? -4.023 -7.611 -4.499 1.00 67.38 184 ALA A N 1
ATOM 1469 C CA . ALA A 1 184 ? -4.750 -7.808 -5.751 1.00 67.38 184 ALA A CA 1
ATOM 1470 C C . ALA A 1 184 ? -4.654 -6.602 -6.694 1.00 67.38 184 ALA A C 1
ATOM 1472 O O . ALA A 1 184 ? -4.830 -6.748 -7.900 1.00 67.38 184 ALA A O 1
ATOM 1473 N N . LEU A 1 185 ? -4.394 -5.416 -6.131 1.00 67.81 185 LEU A N 1
ATOM 1474 C CA . LEU A 1 185 ? -4.284 -4.162 -6.875 1.00 67.81 185 LEU A CA 1
ATOM 1475 C C . LEU A 1 185 ? -2.870 -3.905 -7.415 1.00 67.81 185 LEU A C 1
ATOM 1477 O O . LEU A 1 185 ? -2.647 -2.906 -8.098 1.00 67.81 185 LEU A O 1
ATOM 1481 N N . GLU A 1 186 ? -1.918 -4.792 -7.121 1.00 69.25 186 GLU A N 1
ATOM 1482 C CA . GLU A 1 186 ? -0.550 -4.689 -7.620 1.00 69.25 186 GLU A CA 1
ATOM 1483 C C . GLU A 1 186 ? -0.549 -4.802 -9.149 1.00 69.25 186 GLU A C 1
ATOM 1485 O O . GLU A 1 186 ? -0.924 -5.833 -9.703 1.00 69.25 186 GLU A O 1
ATOM 1490 N N . GLY A 1 187 ? -0.174 -3.713 -9.826 1.00 64.00 187 GLY A N 1
ATOM 1491 C CA . GLY A 1 187 ? -0.202 -3.627 -11.289 1.00 64.00 187 GLY A CA 1
ATOM 1492 C C . GLY A 1 187 ? -1.594 -3.446 -11.906 1.00 64.00 187 GLY A C 1
ATOM 1493 O O . GLY A 1 187 ? -1.704 -3.519 -13.129 1.00 64.00 187 GLY A O 1
ATOM 1494 N N . ALA A 1 188 ? -2.634 -3.189 -11.102 1.00 65.44 188 ALA A N 1
ATOM 1495 C CA . ALA A 1 188 ? -3.998 -3.007 -11.597 1.00 65.44 188 ALA A CA 1
ATOM 1496 C C . ALA A 1 188 ? -4.086 -1.906 -12.660 1.00 65.44 188 ALA A C 1
ATOM 1498 O O . ALA A 1 188 ? -3.516 -0.827 -12.509 1.00 65.44 188 ALA A O 1
ATOM 1499 N N . CYS A 1 189 ? -4.836 -2.159 -13.726 1.00 61.50 189 CYS A N 1
ATOM 1500 C CA . CYS A 1 189 ? -5.091 -1.168 -14.764 1.00 61.50 189 CYS A CA 1
ATOM 1501 C C . CYS A 1 189 ? -6.417 -0.462 -14.467 1.00 61.50 189 CYS A C 1
ATOM 1503 O O . CYS A 1 189 ? -7.444 -1.115 -14.288 1.00 61.50 189 CYS A O 1
ATOM 1505 N N . SER A 1 190 ? -6.406 0.874 -14.422 1.00 56.53 190 SER A N 1
ATOM 1506 C CA . SER A 1 190 ? -7.641 1.648 -14.526 1.00 56.53 190 SER A CA 1
ATOM 1507 C C . SER A 1 190 ? -7.901 1.910 -15.999 1.00 56.53 190 SER A C 1
ATOM 1509 O O . SER A 1 190 ? -7.136 2.638 -16.638 1.00 56.53 190 SER A O 1
ATOM 1511 N N . TYR A 1 191 ? -8.963 1.336 -16.541 1.00 59.31 191 TYR A N 1
ATOM 1512 C CA . TYR A 1 191 ? -9.330 1.627 -17.916 1.00 59.31 191 TYR A CA 1
ATOM 1513 C C . TYR A 1 191 ? -10.017 2.997 -17.979 1.00 59.31 191 TYR A C 1
ATOM 1515 O O . TYR A 1 191 ? -10.905 3.301 -17.172 1.00 59.31 191 TYR A O 1
ATOM 1523 N N . SER A 1 192 ? -9.535 3.855 -18.882 1.00 49.19 192 SER A N 1
ATOM 1524 C CA . SER A 1 192 ? -10.164 5.137 -19.226 1.00 49.19 192 SER A CA 1
ATOM 1525 C C . SER A 1 192 ? -11.336 4.956 -20.191 1.00 49.19 192 SER A C 1
ATOM 1527 O O . SER A 1 192 ? -12.214 5.808 -20.249 1.00 49.19 192 SER A O 1
ATOM 1529 N N . GLU A 1 193 ? -11.359 3.836 -20.911 1.00 47.22 193 GLU A N 1
ATOM 1530 C CA . GLU A 1 193 ? -12.434 3.410 -21.804 1.00 47.22 193 GLU A CA 1
ATOM 1531 C C . GLU A 1 193 ? -13.018 2.100 -21.258 1.00 47.22 193 GLU A C 1
ATOM 1533 O O . GLU A 1 193 ? -12.262 1.307 -20.696 1.00 47.22 193 GLU A O 1
ATOM 1538 N N . PRO A 1 194 ? -14.336 1.858 -21.345 1.00 46.03 194 PRO A N 1
ATOM 1539 C CA . PRO A 1 194 ? -14.908 0.593 -20.908 1.00 46.03 194 PRO A CA 1
ATOM 1540 C C . PRO A 1 194 ? -14.272 -0.524 -21.734 1.00 46.03 194 PRO A C 1
ATOM 1542 O O . PRO A 1 194 ? -14.521 -0.641 -22.929 1.00 46.03 194 PRO A O 1
ATOM 1545 N N . CYS A 1 195 ? -13.404 -1.325 -21.120 1.00 47.50 195 CYS A N 1
ATOM 1546 C CA . CYS A 1 195 ? -13.008 -2.569 -21.747 1.00 47.50 195 CYS A CA 1
ATOM 1547 C C . CYS A 1 195 ? -14.258 -3.424 -21.914 1.00 47.50 195 CYS A C 1
ATOM 1549 O O . CYS A 1 195 ? -15.018 -3.581 -20.958 1.00 47.50 195 CYS A O 1
ATOM 1551 N N . ASP A 1 196 ? -14.402 -4.052 -23.079 1.00 47.56 196 ASP A N 1
ATOM 1552 C CA . ASP A 1 196 ? -15.366 -5.128 -23.343 1.00 47.56 196 ASP A CA 1
ATOM 1553 C C . ASP A 1 196 ? -15.030 -6.406 -22.542 1.00 47.56 196 ASP A C 1
ATOM 1555 O O . ASP A 1 196 ? -15.194 -7.537 -23.003 1.00 47.56 196 ASP A O 1
ATOM 1559 N N . LEU A 1 197 ? -14.504 -6.249 -21.326 1.00 53.06 197 LEU A N 1
ATOM 1560 C CA . LEU A 1 197 ? -14.392 -7.312 -20.351 1.00 53.06 197 LEU A CA 1
ATOM 1561 C C . LEU A 1 197 ? -15.811 -7.599 -19.876 1.00 53.06 197 LEU A C 1
ATOM 1563 O O . LEU A 1 197 ? -16.335 -6.971 -18.959 1.00 53.06 197 LEU A O 1
ATOM 1567 N N . VAL A 1 198 ? -16.448 -8.551 -20.551 1.00 59.62 198 VAL A N 1
ATOM 1568 C CA . VAL A 1 198 ? -17.705 -9.128 -20.096 1.00 59.62 198 VAL A CA 1
ATOM 1569 C C . VAL A 1 198 ? -17.410 -9.851 -18.788 1.00 59.62 198 VAL A C 1
ATOM 1571 O O . VAL A 1 198 ? -16.851 -10.950 -18.777 1.00 59.62 198 VAL A O 1
ATOM 1574 N N . PHE A 1 199 ? -17.768 -9.218 -17.672 1.00 60.53 199 PHE A N 1
ATOM 1575 C CA . PHE A 1 199 ? -17.792 -9.887 -16.382 1.00 60.53 199 PHE A CA 1
ATOM 1576 C C . PHE A 1 199 ? -18.733 -11.089 -16.491 1.00 60.53 199 PHE A C 1
ATOM 1578 O O . PHE A 1 199 ? -19.934 -10.941 -16.717 1.00 60.53 199 PHE A O 1
ATOM 1585 N N . THR A 1 200 ? -18.185 -12.286 -16.317 1.00 67.94 200 THR A N 1
ATOM 1586 C CA . THR A 1 200 ? -18.979 -13.472 -16.010 1.00 67.94 200 THR A CA 1
ATOM 1587 C C . THR A 1 200 ? -18.476 -14.027 -14.692 1.00 67.94 200 THR A C 1
ATOM 1589 O O . THR A 1 200 ? -17.266 -14.095 -14.456 1.00 67.94 200 THR A O 1
ATOM 1592 N N . GLU A 1 201 ? -19.403 -14.419 -13.819 1.00 64.19 201 GLU A N 1
ATOM 1593 C CA . GLU A 1 201 ? -19.050 -15.003 -12.523 1.00 64.19 201 GLU A CA 1
ATOM 1594 C C . GLU A 1 201 ? -18.114 -16.202 -12.697 1.00 64.19 201 GLU A C 1
ATOM 1596 O O . GLU A 1 201 ? -17.165 -16.366 -11.941 1.00 64.19 201 GLU A O 1
ATOM 1601 N N . GLU A 1 202 ? -18.331 -17.003 -13.738 1.00 67.31 202 GLU A N 1
ATOM 1602 C CA . GLU A 1 202 ? -17.550 -18.199 -14.035 1.00 67.31 202 GLU A CA 1
ATOM 1603 C C . GLU A 1 202 ? -16.096 -17.879 -14.418 1.00 67.31 202 GLU A C 1
ATOM 1605 O O . GLU A 1 202 ? -15.169 -18.504 -13.896 1.00 67.31 202 GLU A O 1
ATOM 1610 N N . MET A 1 203 ? -15.868 -16.857 -15.251 1.00 70.38 203 MET A N 1
ATOM 1611 C CA . MET A 1 203 ? -14.516 -16.407 -15.594 1.00 70.38 203 MET A CA 1
ATOM 1612 C C . MET A 1 203 ? -13.777 -15.879 -14.365 1.00 70.38 203 MET A C 1
ATOM 1614 O O . MET A 1 203 ? -12.611 -16.212 -14.172 1.00 70.38 203 MET A O 1
ATOM 1618 N N . GLU A 1 204 ? -14.443 -15.121 -13.495 1.00 68.50 204 GLU A N 1
ATOM 1619 C CA . GLU A 1 204 ? -13.823 -14.648 -12.259 1.00 68.50 204 GLU A CA 1
ATOM 1620 C C . GLU A 1 204 ? -13.595 -15.804 -11.278 1.00 68.50 204 GLU A C 1
ATOM 1622 O O . GLU A 1 204 ? -12.500 -15.952 -10.743 1.00 68.50 204 GLU A O 1
ATOM 1627 N N . PHE A 1 205 ? -14.545 -16.717 -11.087 1.00 69.75 205 PHE A N 1
ATOM 1628 C CA . PHE A 1 205 ? -14.305 -17.902 -10.263 1.00 69.75 205 PHE A CA 1
ATOM 1629 C C . PHE A 1 205 ? -13.137 -18.741 -10.790 1.00 69.75 205 PHE A C 1
ATOM 1631 O O . PHE A 1 205 ? -12.378 -19.294 -9.991 1.00 69.75 205 PHE A O 1
ATOM 1638 N N . TYR A 1 206 ? -12.931 -18.802 -12.106 1.00 68.12 206 TYR A N 1
ATOM 1639 C CA . TYR A 1 206 ? -11.736 -19.398 -12.693 1.00 68.12 206 TYR A CA 1
ATOM 1640 C C . TYR A 1 206 ? -10.470 -18.591 -12.371 1.00 68.12 206 TYR A C 1
ATOM 1642 O O . TYR A 1 206 ? -9.509 -19.147 -11.833 1.00 68.12 206 TYR A O 1
ATOM 1650 N N . LYS A 1 207 ? -10.483 -17.282 -12.655 1.00 70.88 207 LYS A N 1
ATOM 1651 C CA . LYS A 1 207 ? -9.362 -16.344 -12.467 1.00 70.88 207 LYS A CA 1
ATOM 1652 C C . LYS A 1 207 ? -8.886 -16.308 -11.013 1.00 70.88 207 LYS A C 1
ATOM 1654 O O . LYS A 1 207 ? -7.687 -16.236 -10.756 1.00 70.88 207 LYS A O 1
ATOM 1659 N N . TRP A 1 208 ? -9.832 -16.430 -10.086 1.00 70.06 208 TRP A N 1
ATOM 1660 C CA . TRP A 1 208 ? -9.622 -16.468 -8.644 1.00 70.06 208 TRP A CA 1
ATOM 1661 C C . TRP A 1 208 ? -9.452 -17.872 -8.064 1.00 70.06 208 TRP A C 1
ATOM 1663 O O . TRP A 1 208 ? -9.330 -18.027 -6.851 1.00 70.06 208 TRP A O 1
ATOM 1673 N N . GLY A 1 209 ? -9.388 -18.902 -8.911 1.00 61.53 209 GLY A N 1
ATOM 1674 C CA . GLY A 1 209 ? -9.030 -20.266 -8.521 1.00 61.53 209 GLY A CA 1
ATOM 1675 C C . GLY A 1 209 ? -10.129 -21.064 -7.810 1.00 61.53 209 GLY A C 1
ATOM 1676 O O . GLY A 1 209 ? -9.856 -22.164 -7.332 1.00 61.53 209 GLY A O 1
ATOM 1677 N N . PHE A 1 210 ? -11.366 -20.569 -7.763 1.00 63.31 210 PHE A N 1
ATOM 1678 C CA . PHE A 1 210 ? -12.511 -21.250 -7.146 1.00 63.31 210 PHE A CA 1
ATOM 1679 C C . PHE A 1 210 ? -12.990 -22.464 -7.936 1.00 63.31 210 PHE A C 1
ATOM 1681 O O . PHE A 1 210 ? -13.327 -23.485 -7.339 1.00 63.31 210 PHE A O 1
ATOM 1688 N N . LEU A 1 211 ? -12.962 -22.408 -9.271 1.00 59.09 211 LEU A N 1
ATOM 1689 C CA . LEU A 1 211 ? -13.428 -23.534 -10.092 1.00 59.09 211 LEU A CA 1
ATOM 1690 C C . LEU A 1 211 ? -12.520 -24.770 -10.001 1.00 59.09 211 LEU A C 1
ATOM 1692 O O . LEU A 1 211 ? -12.988 -25.888 -10.190 1.00 59.09 211 LEU A O 1
ATOM 1696 N N . ARG A 1 212 ? -11.243 -24.615 -9.616 1.00 56.16 212 ARG A N 1
ATOM 1697 C CA . ARG A 1 212 ? -10.370 -25.766 -9.303 1.00 56.16 212 ARG A CA 1
ATOM 1698 C C . ARG A 1 212 ? -10.769 -26.492 -8.015 1.00 56.16 212 ARG A C 1
ATOM 1700 O O . ARG A 1 212 ? -10.320 -27.616 -7.802 1.00 56.16 212 ARG A O 1
ATOM 1707 N N . TRP A 1 213 ? -11.559 -25.852 -7.154 1.00 46.88 213 TRP A N 1
ATOM 1708 C CA . TRP A 1 213 ? -11.925 -26.365 -5.834 1.00 46.88 213 TRP A CA 1
ATOM 1709 C C . TRP A 1 213 ? -13.257 -27.125 -5.838 1.00 46.88 213 TRP A C 1
ATOM 1711 O O . TRP A 1 213 ? -13.419 -28.046 -5.052 1.00 46.88 213 TRP A O 1
ATOM 1721 N N . LEU A 1 214 ? -14.177 -26.788 -6.749 1.00 48.78 214 LEU A N 1
ATOM 1722 C CA . LEU A 1 214 ? -15.498 -27.429 -6.863 1.00 48.78 214 LEU A CA 1
ATOM 1723 C C . LEU A 1 214 ? -15.487 -28.763 -7.633 1.00 48.78 214 LEU A C 1
ATOM 1725 O O . LEU A 1 214 ? -16.477 -29.486 -7.617 1.00 48.78 214 LEU A O 1
ATOM 1729 N N . GLY A 1 215 ? -14.382 -29.089 -8.309 1.00 47.50 215 GLY A N 1
ATOM 1730 C CA . GLY A 1 215 ? -14.188 -30.354 -9.029 1.00 47.50 215 GLY A CA 1
ATOM 1731 C C . GLY A 1 215 ? -13.447 -31.439 -8.236 1.00 47.50 215 GLY A C 1
ATOM 1732 O O . GLY A 1 215 ? -12.933 -32.371 -8.854 1.00 47.50 215 GLY A O 1
ATOM 1733 N N . ARG A 1 216 ? -13.316 -31.298 -6.909 1.00 42.19 216 ARG A N 1
ATOM 1734 C CA . ARG A 1 216 ? -12.704 -32.283 -6.002 1.00 42.19 216 ARG A CA 1
ATOM 1735 C C . ARG A 1 216 ? -13.649 -32.666 -4.876 1.00 42.19 216 ARG A C 1
ATOM 1737 O O . ARG A 1 216 ? -14.366 -31.765 -4.396 1.00 42.19 216 ARG A O 1
#

Mean predicted aligned error: 10.75 Å

Nearest PDB structures (foldseek):
  5ig4-assembly1_E  TM=5.088E-01  e=3.801E+00  Nematostella vectensis
  7urz-assembly1_G  TM=4.165E-01  e=4.550E+00  Homo sapiens
  2ux0-assembly1_A  TM=4.095E-01  e=4.831E+00  Homo sapiens
  4leh-assembly1_C  TM=3.734E-01  e=2.352E+00  [Clostridium] scindens ATCC 35704
  7urz-assembly1_B  TM=2.892E-01  e=4.036E+00  Homo sapiens

Solvent-accessible surface area (backbone atoms only — not comparable to full-atom values): 12311 Å² total; per-residue (Å²): 135,86,80,80,76,70,89,69,79,75,79,82,60,70,62,71,76,65,40,66,76,42,70,44,74,46,74,93,85,54,47,35,35,35,37,64,43,76,74,61,74,76,46,76,42,77,75,54,102,64,26,33,33,38,36,43,42,27,36,28,30,37,48,56,97,92,36,81,79,44,72,32,32,33,40,38,38,30,40,68,43,51,78,55,60,94,68,74,59,66,49,58,53,30,27,53,52,44,23,48,51,43,33,59,51,40,77,76,40,95,60,75,58,52,21,52,76,47,75,50,77,44,80,32,56,68,89,48,97,39,49,40,20,40,42,36,41,38,33,28,51,62,72,72,54,50,75,37,71,86,72,70,68,53,55,80,70,44,36,49,55,65,35,42,48,47,85,26,23,16,23,19,83,85,80,72,43,44,28,60,35,77,63,14,39,52,55,15,49,64,58,93,59,89,67,90,71,76,86,44,73,65,59,48,33,46,61,31,51,49,57,74,56,75,79,109

Sequence (216 aa):
MKQKMAAASINGDWIHMFCRNCTFTFGASGNIWKLFKRLGPEREVILNDDGKLATALYQCARIEDGKVVQQEIMKIYMQTSGDALEGLPQQITREIAALNRLREVKEKEEVPAPHMIVYRHKQQPAHTWVPGGFVVFTIMKRLPGSTLSLKATVWDAGIDPWNSGIENLRWDKVDKKCYISYNALEGACSYSEPCDLVFTEEMEFYKWGFLRWLGR

Foldseek 3Di:
DDDQDDQPPLPPPCVVVQDQADWDFADPVRWIKGFHAWDDDKDWDALDDKKIKIKTKTWMFTDDPNDGPGIFMKMKIWTQDDAQDPDDRPQVVQLLVLLQLVVVVCVVPVDQEKHFPGKDKDQDDCSDNRRNYIMIMTTIGDGDFDFADDDDRSVVSQKQQPQLESRQKGAHPVVRDIYGHSNSSRSIHRDPDRDPPPDDPVVSCVSHVVVVVVVD

Secondary structure (DSSP, 8-state):
----------SS-GGGGS-TT-EEEETTTTEEEEEEEE-S--EEEEEETTEEEEEEEEEEEEEETTEEEEEEEEEEEEEEESS--SS--HHHHHHHHHHHHHHHHHHHS---S--EEEEEEEEPPTTSSSTT-EEEEEEEPPPP-BS----SHHHHTTEE-S---GGGEEEETTTTEEEE-GGGGTT-EE-SS-------HHHHHHHTT-TTTTT-

Organism: NCBI:txid191047

Radius of gyration: 18.82 Å; Cα contacts (8 Å, |Δi|>4): 399; chains: 1; bounding box: 51×52×46 Å

pLDDT: mean 73.69, std 16.64, range [27.02, 95.31]